Protein AF-A0A961C3L5-F1 (afdb_monomer)

Foldseek 3Di:
DPDQKDWFDDPQWADDPPQDPVVQVVVCVVPVQAFKEAEWEQEPPVRDTDDQLQPFALADDADAPDDAQDDDPRWGWGLAHPSTMMGGPVQLVVQDFDPQDDQCSRRNSSNSCGNPHTYTYDHVNYIYGHDPDPPPVVVVVNVPCPSVVVVSCVVRNPTDDPDRPAPPDDLVQLQVLQQLQLLVLCLVVQFDWDWDDDPAIEIEGQPQVSSVVSVVVQAWDDPDDQWTAHPRRGIYGYDYDPDDDTDDHFFDDADAQFKAFQSQKDWDDDPPWIWMARPDNGRTDTADPLLVLLVVQHDRHGDHLVSSLVSSDDPPDDPCSSVVSVVSSVVCVVSSRMDGGDDPPDD

Secondary structure (DSSP, 8-state):
---SEEEE--TTEE--TT--HHHHHHHHHH-TT--EEEEEEEETTTTEE---TTPPP---S---SS-TT-EETTEEEES---S-EEEEHHHHHHH---TT-SSSHHHHHHHHHTTT--EEEEEEEEEEE----S-HHHHHHHH--HHHHHHHHHHH-SPP----------HHHHHHHHHHHHHHHHHHTT---EEEESSSEEEEETTHHHHHHHHHHTTPEEEETTEEEETTTEEEEEEE-S--PPPPPPPPPPPTT-BEE-TTEEEEEETTEEEEEETTTPPPEEPPHHHHHHHHH--TT-B-HHHHHHHH--TTS-TTHHHHHHHHHHHHHHTTSEEPPP-----

Radius of gyration: 23.52 Å; Cα contacts (8 Å, |Δi|>4): 557; chains: 1; bounding box: 61×50×62 Å

Nearest PDB structures (foldseek):
  5v1u-assembly2_B  TM=8.244E-01  e=5.067E-03  Thermobaculum terrenum ATCC BAA-798
  6jx3-assembly1_B  TM=8.228E-01  e=3.266E-02  Thermobifida fusca
  5why-assembly2_B  TM=6.650E-01  e=1.559E-01  Acetivibrio thermocellus ATCC 27405
  5hea-assembly1_A  TM=4.386E-01  e=3.911E-02  Streptococcus parasanguinis FW213

Mean predicted aligned error: 15.99 Å

Sequence (347 aa):
METEFVLMADDDFIFLPDFDIARAVAYLRRNPEVDLVGGRVVNLPQLAATDYTATRLYARPAIPRAHQGSIIDGLPVRHKVANFYLARTAAVRAVGYDPALKRMDHADFFTSAYGRLVCVEDHSWFCLHDKTRFDRHYLAHREDLGADLTYVAAKWGPPQDVPAVREDLSEEVRNLLHENAIRLVAGDAGLAVGTGFEGTLIAWSPAADELGAALRAAGWAPAGARRLHHRVWGPVRLRTAPAIATTPPHPAAAAAGQWQLAPRVAAIESGAHVIAAPLPDGPALVLSPVAEAVWRVLTPAGATPQEILDAITDEDSPPDAAAALDRTLAELAALGLLLPPPVERAL

Structure (mmCIF, N/CA/C/O backbone):
data_AF-A0A961C3L5-F1
#
_entry.id   AF-A0A961C3L5-F1
#
loop_
_atom_site.group_PDB
_atom_site.id
_atom_site.type_symbol
_atom_site.label_atom_id
_atom_site.label_alt_id
_atom_site.label_comp_id
_atom_site.label_asym_id
_atom_site.label_entity_id
_atom_site.label_seq_id
_atom_site.pdbx_PDB_ins_code
_atom_site.Cartn_x
_atom_site.Cartn_y
_atom_site.Cartn_z
_atom_site.occupancy
_atom_site.B_iso_or_equiv
_atom_site.auth_seq_id
_atom_site.auth_comp_id
_atom_site.auth_asym_id
_atom_site.auth_atom_id
_atom_site.pdbx_PDB_model_num
ATOM 1 N N . MET A 1 1 ? -17.465 -21.185 19.276 1.00 55.03 1 MET A N 1
ATOM 2 C CA . MET A 1 1 ? -18.081 -19.845 19.429 1.00 55.03 1 MET A CA 1
ATOM 3 C C . MET A 1 1 ? -19.476 -19.878 18.810 1.00 55.03 1 MET A C 1
ATOM 5 O O . MET A 1 1 ? -19.610 -20.408 17.713 1.00 55.03 1 MET A O 1
ATOM 9 N N . GLU A 1 2 ? -20.504 -19.371 19.478 1.00 85.88 2 GLU A N 1
ATOM 10 C CA . GLU A 1 2 ? -21.908 -19.539 19.039 1.00 85.88 2 GLU A CA 1
ATOM 11 C C . GLU A 1 2 ? -22.589 -18.222 18.629 1.00 85.88 2 GLU A C 1
ATOM 13 O O . GLU A 1 2 ? -23.771 -18.205 18.306 1.00 85.88 2 GLU A O 1
ATOM 18 N N . THR A 1 3 ? -21.853 -17.110 18.610 1.00 94.56 3 THR A N 1
ATOM 19 C CA . THR A 1 3 ? -22.394 -15.783 18.291 1.00 94.56 3 THR A CA 1
ATOM 20 C C . THR A 1 3 ? -22.563 -15.565 16.784 1.00 94.56 3 THR A C 1
ATOM 22 O O . THR A 1 3 ? -21.784 -16.074 15.976 1.00 94.56 3 THR A O 1
ATOM 25 N N . GLU A 1 4 ? -23.562 -14.759 16.404 1.00 95.81 4 GLU A N 1
ATOM 26 C CA . GLU A 1 4 ? -23.842 -14.359 15.009 1.00 95.81 4 GLU A CA 1
ATOM 27 C C . GLU A 1 4 ? -22.665 -13.588 14.382 1.00 95.81 4 GLU A C 1
ATOM 29 O O . GLU A 1 4 ? -22.298 -13.823 13.227 1.00 95.81 4 GLU A O 1
ATOM 34 N N . PHE A 1 5 ? -22.041 -12.716 15.178 1.00 97.88 5 PHE A N 1
ATOM 35 C CA . PHE A 1 5 ? -20.906 -11.888 14.786 1.00 97.88 5 PHE A CA 1
ATOM 36 C C . PHE A 1 5 ? -19.678 -12.160 15.656 1.00 97.88 5 PHE A C 1
ATOM 38 O O . PHE A 1 5 ? -19.794 -12.589 16.811 1.00 97.88 5 PHE A O 1
ATOM 45 N N . VAL A 1 6 ? -18.509 -11.872 15.091 1.00 96.81 6 VAL A N 1
ATOM 46 C CA . VAL A 1 6 ? -17.205 -11.914 15.751 1.00 96.81 6 VAL A CA 1
ATOM 47 C C . VAL A 1 6 ? -16.488 -10.585 15.528 1.00 96.81 6 VAL A C 1
ATOM 49 O O . VAL A 1 6 ? -16.493 -10.060 14.414 1.00 96.81 6 VAL A O 1
ATOM 52 N N . LEU A 1 7 ? -15.901 -10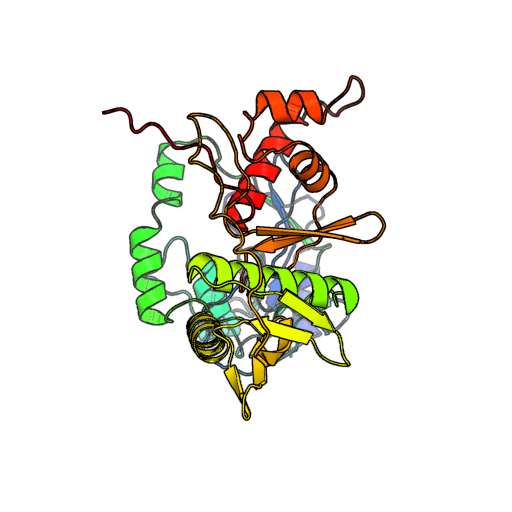.037 16.593 1.00 96.44 7 LEU A N 1
ATOM 53 C CA . LEU A 1 7 ? -15.004 -8.887 16.529 1.00 96.44 7 LEU A CA 1
ATOM 54 C C . LEU A 1 7 ? -13.564 -9.407 16.484 1.00 96.44 7 LEU A C 1
ATOM 56 O O . LEU A 1 7 ? -13.160 -10.151 17.377 1.00 96.44 7 LEU A O 1
ATOM 60 N N . MET A 1 8 ? -12.821 -9.025 15.450 1.00 95.94 8 MET A N 1
ATOM 61 C CA . MET A 1 8 ? -11.368 -9.157 15.392 1.00 95.94 8 MET A CA 1
ATOM 62 C C . MET A 1 8 ? -10.747 -7.856 15.892 1.00 95.94 8 MET A C 1
ATOM 64 O O . MET A 1 8 ? -11.100 -6.783 15.397 1.00 95.94 8 MET A O 1
ATOM 68 N N . ALA A 1 9 ? -9.860 -7.968 16.872 1.00 94.75 9 ALA A N 1
ATOM 69 C CA . ALA A 1 9 ? -9.087 -6.876 17.441 1.00 94.75 9 ALA A CA 1
ATOM 70 C C . ALA A 1 9 ? -7.819 -7.449 18.086 1.00 94.75 9 ALA A C 1
ATOM 72 O O . ALA A 1 9 ? -7.876 -8.547 18.649 1.00 94.75 9 ALA A O 1
ATOM 73 N N . ASP A 1 10 ? -6.719 -6.703 18.020 1.00 91.00 10 ASP A N 1
ATOM 74 C CA . ASP A 1 10 ? -5.488 -7.035 18.737 1.00 91.00 10 ASP A CA 1
ATOM 75 C C . ASP A 1 10 ? -5.626 -6.626 20.222 1.00 91.00 10 ASP A C 1
ATOM 77 O O . ASP A 1 10 ? -6.495 -5.828 20.595 1.00 91.00 10 ASP A O 1
ATOM 81 N N . ASP A 1 11 ? -4.808 -7.212 21.094 1.00 91.31 11 ASP A N 1
ATOM 82 C CA . ASP A 1 11 ? -4.859 -7.013 22.549 1.00 91.31 11 ASP A CA 1
ATOM 83 C C . ASP A 1 11 ? -4.295 -5.659 23.013 1.00 91.31 11 ASP A C 1
ATOM 85 O O . ASP A 1 11 ? -4.538 -5.246 24.148 1.00 91.31 11 ASP A O 1
ATOM 89 N N . ASP A 1 12 ? -3.609 -4.945 22.124 1.00 89.06 12 ASP A N 1
ATOM 90 C CA . ASP A 1 12 ? -3.067 -3.598 22.308 1.00 89.06 12 ASP A CA 1
ATOM 91 C C . ASP A 1 12 ? -3.928 -2.501 21.646 1.00 89.06 12 ASP A C 1
ATOM 93 O O . ASP A 1 12 ? -3.499 -1.349 21.477 1.00 89.06 12 ASP A O 1
ATOM 97 N N . PHE A 1 13 ? -5.176 -2.831 21.293 1.00 94.38 13 PHE A N 1
ATOM 98 C CA . PHE A 1 13 ? -6.158 -1.851 20.840 1.00 94.38 13 PHE A CA 1
ATOM 99 C C . PHE A 1 13 ? -6.880 -1.182 22.007 1.00 94.38 13 PHE A C 1
ATOM 101 O O . PHE A 1 13 ? -7.376 -1.819 22.936 1.00 94.38 13 PHE A O 1
ATOM 108 N N . ILE A 1 14 ? -7.013 0.136 21.905 1.00 94.25 14 ILE A N 1
ATOM 109 C CA . ILE A 1 14 ? -7.710 0.980 22.868 1.00 94.25 14 ILE A CA 1
ATOM 110 C C . ILE A 1 14 ? -8.980 1.502 22.199 1.00 94.25 14 ILE A C 1
ATOM 112 O O . ILE A 1 14 ? -8.932 2.299 21.255 1.00 94.25 14 ILE A O 1
ATOM 116 N N . PHE A 1 15 ? -10.130 1.057 22.702 1.00 93.75 15 PHE A N 1
ATOM 117 C CA . PHE A 1 15 ? -11.425 1.601 22.308 1.00 93.75 15 PHE A CA 1
ATOM 118 C C . PHE A 1 15 ? -11.730 2.867 23.098 1.00 93.75 15 PHE A C 1
ATOM 120 O O . PHE A 1 15 ? -11.553 2.922 24.316 1.00 93.75 15 PHE A O 1
ATOM 127 N N . LEU A 1 16 ? -12.191 3.889 22.386 1.00 87.31 16 LEU A N 1
ATOM 128 C CA . LEU A 1 16 ? -12.633 5.129 23.000 1.00 87.31 16 LEU A CA 1
ATOM 129 C C . LEU A 1 1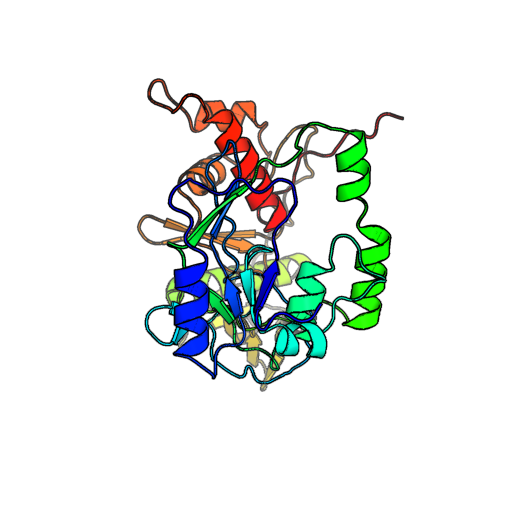6 ? -14.034 4.959 23.614 1.00 87.31 16 LEU A C 1
ATOM 131 O O . LEU A 1 16 ? -14.768 4.053 23.216 1.00 87.31 16 LEU A O 1
ATOM 135 N N . PRO A 1 17 ? -14.432 5.807 24.582 1.00 90.25 17 PRO A N 1
ATOM 136 C CA . PRO A 1 17 ? -15.736 5.692 25.242 1.00 90.25 17 PRO A CA 1
ATOM 137 C C . PRO A 1 17 ? -16.950 5.755 24.303 1.00 90.25 17 PRO A C 1
ATOM 139 O O . PRO A 1 17 ? -18.024 5.279 24.660 1.00 90.25 17 PRO A O 1
ATOM 142 N N . ASP A 1 18 ? -16.791 6.352 23.124 1.00 83.81 18 ASP A N 1
ATOM 143 C CA . ASP A 1 18 ? -17.798 6.479 22.069 1.00 83.81 18 ASP A CA 1
ATOM 144 C C . ASP A 1 18 ? -17.775 5.323 21.051 1.00 83.81 18 ASP A C 1
ATOM 146 O O . ASP A 1 18 ? -18.552 5.324 20.094 1.00 83.81 18 ASP A O 1
ATOM 150 N N . PHE A 1 19 ? -16.921 4.314 21.252 1.00 88.94 19 PHE A N 1
ATOM 151 C CA . PHE A 1 19 ? -16.913 3.110 20.432 1.00 88.94 19 PHE A CA 1
ATOM 152 C C . PHE A 1 19 ? -18.245 2.357 20.551 1.00 88.94 19 PHE A C 1
ATOM 154 O O . PHE A 1 19 ? -18.569 1.768 21.584 1.00 88.94 19 PHE A O 1
ATOM 161 N N . ASP A 1 20 ? -18.999 2.331 19.453 1.00 92.69 20 ASP A N 1
ATOM 162 C CA . ASP A 1 20 ? -20.297 1.668 19.373 1.00 92.69 20 ASP A CA 1
ATOM 163 C C . ASP A 1 20 ? -20.253 0.461 18.424 1.00 92.69 20 ASP A C 1
ATOM 165 O O . ASP A 1 20 ? -20.358 0.580 17.199 1.00 92.69 20 ASP A O 1
ATOM 169 N N . ILE A 1 21 ? -20.122 -0.738 18.996 1.00 95.38 21 ILE A N 1
ATOM 170 C CA . ILE A 1 21 ? -20.198 -1.998 18.243 1.00 95.38 21 ILE A CA 1
ATOM 171 C C . ILE A 1 21 ? -21.603 -2.254 17.672 1.00 95.38 21 ILE A C 1
ATOM 173 O O . ILE A 1 21 ? -21.738 -2.910 16.633 1.00 95.38 21 ILE A O 1
ATOM 177 N N . ALA A 1 22 ? -22.660 -1.737 18.310 1.00 96.00 22 ALA A N 1
ATOM 178 C CA . ALA A 1 22 ? -24.034 -1.962 17.873 1.00 96.00 22 ALA A CA 1
ATOM 179 C C . ALA A 1 22 ? -24.300 -1.300 16.517 1.00 96.00 22 ALA A C 1
ATOM 181 O O . ALA A 1 22 ? -25.049 -1.855 15.709 1.00 96.00 22 ALA A O 1
ATOM 182 N N . ARG A 1 23 ? -23.625 -0.184 16.215 1.00 95.56 23 ARG A N 1
ATOM 183 C CA . ARG A 1 23 ? -23.656 0.456 14.892 1.00 95.56 23 ARG A CA 1
ATOM 184 C C . ARG A 1 23 ? -23.176 -0.480 13.780 1.00 95.56 23 ARG A C 1
ATOM 186 O O . ARG A 1 23 ? -23.868 -0.628 12.772 1.00 95.56 23 ARG A O 1
ATOM 193 N N . ALA A 1 24 ? -22.040 -1.153 13.973 1.00 96.94 24 ALA A N 1
ATOM 194 C CA . ALA A 1 24 ? -21.506 -2.112 13.003 1.00 96.94 24 ALA A CA 1
ATOM 195 C C . ALA A 1 24 ? -22.407 -3.357 12.872 1.00 96.94 24 ALA A C 1
ATOM 197 O O . ALA A 1 24 ? -22.654 -3.834 11.763 1.00 96.94 24 ALA A O 1
ATOM 198 N N . VAL A 1 25 ? -22.976 -3.843 13.985 1.00 98.25 25 VAL A N 1
ATOM 199 C CA . VAL A 1 25 ? -23.964 -4.941 13.973 1.00 98.25 25 VAL A CA 1
ATOM 200 C C . VAL A 1 25 ? -25.210 -4.556 13.171 1.00 98.25 25 VAL A C 1
ATOM 202 O O . VAL A 1 25 ? -25.677 -5.333 12.336 1.00 98.25 25 VAL A O 1
ATOM 205 N N . ALA A 1 26 ? -25.762 -3.365 13.411 1.00 98.12 26 ALA A N 1
ATOM 206 C CA . ALA A 1 26 ? -26.943 -2.872 12.711 1.00 98.12 26 ALA A CA 1
ATOM 207 C C . ALA A 1 26 ? -26.683 -2.720 11.207 1.00 98.12 26 ALA A C 1
ATOM 209 O O . ALA A 1 26 ? -27.527 -3.118 10.402 1.00 98.12 26 ALA A O 1
ATOM 210 N N . TYR A 1 27 ? -25.504 -2.213 10.831 1.00 98.38 27 TYR A N 1
ATOM 211 C CA . TYR A 1 27 ? -25.084 -2.121 9.436 1.00 98.38 27 TYR A CA 1
ATOM 212 C C . TYR A 1 27 ? -25.031 -3.503 8.771 1.00 98.38 27 TYR A C 1
ATOM 214 O O . TYR A 1 27 ? -25.643 -3.693 7.721 1.00 98.38 27 TYR A O 1
ATOM 222 N N . LEU A 1 28 ? -24.370 -4.489 9.393 1.00 98.50 28 LEU A N 1
ATOM 223 C CA . LEU A 1 28 ? -24.305 -5.846 8.842 1.00 98.50 28 LEU A CA 1
ATOM 224 C C . LEU A 1 28 ? -25.701 -6.461 8.713 1.00 98.50 28 LEU A C 1
ATOM 226 O O . LEU A 1 28 ? -26.018 -7.057 7.692 1.00 98.50 28 LEU A O 1
ATOM 230 N N . ARG A 1 29 ? -26.583 -6.299 9.704 1.00 98.31 29 ARG A N 1
ATOM 231 C CA . ARG A 1 29 ? -27.958 -6.824 9.615 1.00 98.31 29 ARG A CA 1
ATOM 232 C C . ARG A 1 29 ? -28.764 -6.208 8.472 1.00 98.31 29 ARG A C 1
ATOM 234 O O . ARG A 1 29 ? -29.558 -6.919 7.863 1.00 98.31 29 ARG A O 1
ATOM 241 N N . ARG A 1 30 ? -28.562 -4.919 8.186 1.00 98.31 30 ARG A N 1
ATOM 242 C CA . ARG A 1 30 ? -29.233 -4.209 7.088 1.00 98.31 30 ARG A CA 1
ATOM 243 C C . ARG A 1 30 ? -28.677 -4.579 5.709 1.00 98.31 30 ARG A C 1
ATOM 245 O O . ARG A 1 30 ? -29.450 -4.590 4.758 1.00 98.31 30 ARG A O 1
ATOM 252 N N . ASN A 1 31 ? -27.389 -4.917 5.627 1.00 98.31 31 ASN A N 1
ATOM 253 C CA . ASN A 1 31 ? -26.677 -5.233 4.386 1.00 98.31 31 ASN A CA 1
ATOM 254 C C . ASN A 1 31 ? -26.231 -6.714 4.378 1.00 98.31 31 ASN A C 1
ATOM 256 O O . ASN A 1 31 ? -25.087 -7.027 4.729 1.00 98.31 31 ASN A O 1
ATOM 260 N N . PRO A 1 32 ? -27.128 -7.668 4.046 1.00 97.25 32 PRO A N 1
ATOM 261 C CA . PRO A 1 32 ? -26.827 -9.102 4.054 1.00 97.25 32 PRO A CA 1
ATOM 262 C C . PRO A 1 32 ? -25.737 -9.530 3.064 1.00 97.25 32 PRO A C 1
ATOM 264 O O . PRO A 1 32 ? -25.121 -10.576 3.260 1.00 97.25 32 PRO A O 1
ATOM 267 N N . GLU A 1 33 ? -25.486 -8.739 2.024 1.00 96.50 33 GLU A N 1
ATOM 268 C CA . GLU A 1 33 ? -24.415 -8.934 1.050 1.00 96.50 33 GLU A CA 1
ATOM 269 C C . GLU A 1 33 ? -23.019 -8.627 1.602 1.00 96.50 33 GLU A C 1
ATOM 271 O O . GLU A 1 33 ? -22.042 -9.110 1.030 1.00 96.50 33 GLU A O 1
ATOM 276 N N . VAL A 1 34 ? -22.928 -7.858 2.695 1.00 98.44 34 VAL A N 1
ATOM 277 C CA . VAL A 1 34 ? -21.673 -7.510 3.366 1.00 98.44 34 VAL A CA 1
ATOM 278 C C . VAL A 1 34 ? -21.360 -8.546 4.443 1.00 98.44 34 VAL A C 1
ATOM 280 O O . VAL A 1 34 ? -22.168 -8.849 5.329 1.00 98.44 34 VAL A O 1
ATOM 283 N N . ASP A 1 35 ? -20.147 -9.084 4.373 1.00 98.56 35 ASP A N 1
ATOM 284 C CA . ASP A 1 35 ? -19.665 -10.123 5.277 1.00 98.56 35 ASP A CA 1
ATOM 285 C C . ASP A 1 35 ? -18.942 -9.538 6.499 1.00 98.56 35 ASP A C 1
ATOM 287 O O . ASP A 1 35 ? -18.934 -10.156 7.571 1.00 98.56 35 ASP A O 1
ATOM 291 N N . LEU A 1 36 ? -18.340 -8.353 6.343 1.00 98.19 36 LEU A N 1
ATOM 292 C CA . LEU A 1 36 ? -17.454 -7.735 7.327 1.00 98.19 36 LEU A CA 1
ATOM 293 C C . LEU A 1 36 ? -17.411 -6.203 7.183 1.00 98.19 36 LEU A C 1
ATOM 295 O O . LEU A 1 36 ? -17.312 -5.680 6.072 1.00 98.19 36 LEU A O 1
ATOM 299 N N . VAL A 1 37 ? -17.422 -5.500 8.320 1.00 98.31 37 VAL A N 1
ATOM 300 C CA . VAL A 1 37 ? -17.182 -4.051 8.441 1.00 98.31 37 VAL A CA 1
ATOM 301 C C . VAL A 1 37 ? -15.860 -3.838 9.175 1.00 98.31 37 VAL A C 1
ATOM 303 O O . VAL A 1 37 ? -15.724 -4.220 10.338 1.00 98.31 37 VAL A O 1
ATOM 306 N N . GLY A 1 38 ? -14.882 -3.254 8.491 1.00 96.69 38 GLY A N 1
ATOM 307 C CA . GLY A 1 38 ? -13.603 -2.848 9.062 1.00 96.69 38 GLY A CA 1
ATOM 308 C C . GLY A 1 38 ? -13.655 -1.441 9.635 1.00 96.69 38 GLY A C 1
ATOM 309 O O . GLY A 1 38 ? -14.353 -0.578 9.105 1.00 96.69 38 GLY A O 1
ATOM 310 N N . GLY A 1 39 ? -12.901 -1.216 10.702 1.00 91.88 39 GLY A N 1
ATOM 311 C CA . GLY A 1 39 ? -12.662 0.110 11.249 1.00 91.88 39 GLY A CA 1
ATOM 312 C C . GLY A 1 39 ? -11.261 0.626 10.932 1.00 91.88 39 GLY A C 1
ATOM 313 O O . GLY A 1 39 ? -10.384 -0.104 10.462 1.00 91.88 39 GLY A O 1
ATOM 314 N N . ARG A 1 40 ? -11.033 1.902 11.234 1.00 87.69 40 ARG A N 1
ATOM 315 C CA . ARG A 1 40 ? -9.723 2.548 11.138 1.00 87.69 40 ARG A CA 1
ATOM 316 C C . ARG A 1 40 ? -8.900 2.270 12.401 1.00 87.69 40 ARG A C 1
ATOM 318 O O . ARG A 1 40 ? -9.392 2.403 13.513 1.00 87.69 40 ARG A O 1
ATOM 325 N N . VAL A 1 41 ? -7.623 1.938 12.238 1.00 88.44 41 VAL A N 1
ATOM 326 C CA . VAL A 1 41 ? -6.691 1.757 13.363 1.00 88.44 41 VAL A CA 1
ATOM 327 C C . VAL A 1 41 ? -5.712 2.919 13.383 1.00 88.44 41 VAL A C 1
ATOM 329 O O . VAL A 1 41 ? -4.965 3.113 12.422 1.00 88.44 41 VAL A O 1
ATOM 332 N N . VAL A 1 42 ? -5.718 3.696 14.463 1.00 81.38 42 VAL A N 1
ATOM 333 C CA . VAL A 1 42 ? -4.877 4.884 14.638 1.00 81.38 42 VAL A CA 1
ATOM 334 C C . VAL A 1 42 ? -3.705 4.536 15.554 1.00 81.38 42 VAL A C 1
ATOM 336 O O . VAL A 1 42 ? -3.872 4.285 16.742 1.00 81.38 42 VAL A O 1
ATOM 339 N N . ASN A 1 43 ? -2.494 4.507 15.006 1.00 78.94 43 ASN A N 1
ATOM 340 C CA . ASN A 1 43 ? -1.306 4.082 15.740 1.00 78.94 43 ASN A CA 1
ATOM 341 C C . ASN A 1 43 ? -0.793 5.200 16.654 1.00 78.94 43 ASN A C 1
ATOM 343 O O . ASN A 1 43 ? -0.442 6.283 16.180 1.00 78.94 43 ASN A O 1
ATOM 347 N N . LEU A 1 44 ? -0.665 4.914 17.948 1.00 75.19 44 LEU A N 1
ATOM 348 C CA . LEU A 1 44 ? -0.031 5.804 18.917 1.00 75.19 44 LEU A CA 1
ATOM 349 C C . LEU A 1 44 ? 1.480 5.585 18.953 1.00 75.19 44 LEU A C 1
ATOM 351 O O . LEU A 1 44 ? 1.910 4.439 18.839 1.00 75.19 44 LEU A O 1
ATOM 355 N N . PRO A 1 45 ? 2.292 6.640 19.140 1.00 64.44 45 PRO A N 1
ATOM 356 C CA . PRO A 1 45 ? 1.879 8.028 19.384 1.00 64.44 45 PRO A CA 1
ATOM 357 C C . PRO A 1 45 ? 1.676 8.882 18.117 1.00 64.44 45 PRO A C 1
ATOM 359 O O . PRO A 1 45 ? 1.308 10.041 18.234 1.00 64.44 45 PRO A O 1
ATOM 362 N N . GLN A 1 46 ? 1.913 8.354 16.911 1.00 64.31 46 GLN A N 1
ATOM 363 C CA . GLN A 1 46 ? 1.940 9.163 15.675 1.00 64.31 46 GLN A CA 1
ATOM 364 C C . GLN A 1 46 ? 0.566 9.641 15.206 1.00 64.31 46 GLN A C 1
ATOM 366 O O . GLN A 1 46 ? 0.499 10.439 14.279 1.00 64.31 46 GLN A O 1
ATOM 371 N N . LEU A 1 47 ? -0.513 9.112 15.786 1.00 67.88 47 LEU A N 1
ATOM 372 C CA . LEU A 1 47 ? -1.888 9.383 15.369 1.00 67.88 47 LEU A CA 1
ATOM 373 C C . LEU A 1 47 ? -2.108 9.140 13.865 1.00 67.88 47 LEU A C 1
ATOM 375 O O . LEU A 1 47 ? -2.915 9.801 13.217 1.00 67.88 47 LEU A O 1
ATOM 379 N N . ALA A 1 48 ? -1.401 8.149 13.316 1.00 68.69 48 ALA A N 1
ATOM 380 C CA . ALA A 1 48 ? -1.433 7.801 11.901 1.00 68.69 48 ALA A CA 1
ATOM 381 C C . ALA A 1 48 ? -2.161 6.472 11.678 1.00 68.69 48 ALA A C 1
ATOM 383 O O . ALA A 1 48 ? -1.959 5.510 12.425 1.00 68.69 48 ALA A O 1
ATOM 384 N N . ALA A 1 49 ? -2.966 6.394 10.620 1.00 68.94 49 ALA A N 1
ATOM 385 C CA . ALA A 1 49 ? -3.655 5.175 10.210 1.00 68.94 49 ALA A CA 1
ATOM 386 C C . ALA A 1 49 ? -3.071 4.633 8.903 1.00 68.94 49 ALA A C 1
ATOM 388 O O . ALA A 1 49 ? -2.745 5.395 7.998 1.00 68.94 49 ALA A O 1
ATOM 389 N N . THR A 1 50 ? -2.950 3.310 8.803 1.00 63.09 50 THR A N 1
ATOM 390 C CA . THR A 1 50 ? -2.520 2.652 7.564 1.00 63.09 50 THR A CA 1
ATOM 391 C C . THR A 1 50 ? -3.659 2.663 6.553 1.00 63.09 50 THR A C 1
ATOM 393 O O . THR A 1 50 ? -4.766 2.232 6.876 1.00 63.09 50 THR A O 1
ATOM 396 N N . ASP A 1 51 ? -3.378 3.107 5.328 1.00 65.31 51 ASP A N 1
ATOM 397 C CA . ASP A 1 51 ? -4.311 2.984 4.213 1.00 65.31 51 ASP A CA 1
ATOM 398 C C . ASP A 1 51 ? -4.202 1.590 3.575 1.00 65.31 51 ASP A C 1
ATOM 400 O O . ASP A 1 51 ? -3.173 1.203 3.014 1.00 65.31 51 ASP A O 1
ATOM 404 N N . TYR A 1 52 ? -5.281 0.816 3.666 1.00 66.81 52 TYR A N 1
ATOM 405 C CA . TYR A 1 52 ? -5.345 -0.532 3.106 1.00 66.81 52 TYR A CA 1
ATOM 406 C C . TYR A 1 52 ? -5.821 -0.570 1.651 1.00 66.81 52 TYR A C 1
ATOM 408 O O . TYR A 1 52 ? -5.872 -1.652 1.061 1.00 66.81 52 TYR A O 1
ATOM 416 N N . THR A 1 53 ? -6.122 0.576 1.037 1.00 59.53 53 THR A N 1
ATOM 417 C CA . THR A 1 53 ? -6.596 0.632 -0.350 1.00 59.53 53 THR A CA 1
ATOM 418 C C . THR A 1 53 ? -5.556 0.127 -1.355 1.00 59.53 53 THR A C 1
ATOM 420 O O . THR A 1 53 ? -5.920 -0.523 -2.333 1.00 59.53 53 THR A O 1
ATOM 423 N N . ALA A 1 54 ? -4.268 0.344 -1.093 1.00 50.81 54 ALA A N 1
ATOM 424 C CA . ALA A 1 54 ? -3.176 -0.050 -1.985 1.00 50.81 54 ALA A CA 1
ATOM 425 C C . ALA A 1 54 ? -2.431 -1.325 -1.540 1.00 50.81 54 ALA A C 1
ATOM 427 O O . ALA A 1 54 ? -1.411 -1.692 -2.128 1.00 50.81 54 ALA A O 1
ATOM 428 N N . THR A 1 55 ? -2.898 -2.016 -0.492 1.00 57.28 55 THR A N 1
ATOM 429 C CA . THR A 1 55 ? -2.169 -3.178 0.037 1.00 57.28 55 THR A CA 1
ATOM 430 C C . THR A 1 55 ? -2.302 -4.389 -0.889 1.00 57.28 55 THR A C 1
ATOM 432 O O . THR A 1 55 ? -3.405 -4.864 -1.156 1.00 57.28 55 THR A O 1
ATOM 435 N N . ARG A 1 56 ? -1.162 -4.930 -1.339 1.00 56.94 56 ARG A N 1
ATOM 436 C CA . ARG A 1 56 ? -1.107 -6.112 -2.213 1.00 56.94 56 ARG A CA 1
ATOM 437 C C . ARG A 1 56 ? -1.642 -7.362 -1.503 1.00 56.94 56 ARG A C 1
ATOM 439 O O . ARG A 1 56 ? -1.310 -7.615 -0.344 1.00 56.94 56 ARG A O 1
ATOM 446 N N . LEU A 1 57 ? -2.433 -8.156 -2.224 1.00 67.31 57 LEU A N 1
ATOM 447 C CA . LEU A 1 57 ? -2.832 -9.512 -1.834 1.00 67.31 57 LEU A CA 1
ATOM 448 C C . LEU A 1 57 ? -2.031 -10.534 -2.648 1.00 67.31 57 LEU A C 1
ATOM 450 O O . LEU A 1 57 ? -1.559 -10.233 -3.742 1.00 67.31 57 LEU A O 1
ATOM 454 N N . TYR A 1 58 ? -1.911 -11.763 -2.153 1.00 65.38 58 TYR A N 1
ATOM 455 C CA . TYR A 1 58 ? -1.201 -12.841 -2.856 1.00 65.38 58 TYR A CA 1
ATOM 456 C C . TYR A 1 58 ? -2.124 -13.651 -3.791 1.00 65.38 58 TYR A C 1
ATOM 458 O O . TYR A 1 58 ? -1.791 -14.756 -4.206 1.00 65.38 58 TYR A O 1
ATOM 466 N N . ALA A 1 59 ? -3.322 -13.144 -4.093 1.00 59.06 59 ALA A N 1
ATOM 467 C CA . ALA A 1 59 ? -4.381 -13.943 -4.701 1.00 59.06 59 ALA A CA 1
ATOM 468 C C . ALA A 1 59 ? -4.083 -14.309 -6.165 1.00 59.06 59 ALA A C 1
ATOM 470 O O . ALA A 1 59 ? -3.518 -13.528 -6.927 1.00 59.06 59 ALA A O 1
ATOM 471 N N . ARG A 1 60 ? -4.543 -15.496 -6.580 1.00 55.91 60 ARG A N 1
ATOM 472 C CA . ARG A 1 60 ? -4.664 -15.879 -8.000 1.00 55.91 60 ARG A CA 1
ATOM 473 C C . ARG A 1 60 ? -5.796 -15.072 -8.661 1.00 55.91 60 ARG A C 1
ATOM 475 O O . ARG A 1 60 ? -6.594 -14.478 -7.935 1.00 55.91 60 ARG A O 1
ATOM 482 N N . PRO A 1 61 ? -5.936 -15.076 -10.002 1.00 54.94 61 PRO A N 1
ATOM 483 C CA . PRO A 1 61 ? -7.064 -14.427 -10.664 1.00 54.94 61 PRO A CA 1
ATOM 484 C C . PRO A 1 61 ? -8.393 -14.957 -10.109 1.00 54.94 61 PRO A C 1
ATOM 486 O O . PRO A 1 61 ? -8.796 -16.085 -10.382 1.00 54.94 61 PRO A O 1
ATOM 489 N N . ALA A 1 62 ? -9.055 -14.136 -9.305 1.00 61.31 62 ALA A N 1
ATOM 490 C CA . ALA A 1 62 ? -10.404 -14.347 -8.816 1.00 61.31 62 ALA A CA 1
ATOM 491 C C . ALA A 1 62 ? -11.190 -13.065 -9.077 1.00 61.31 62 ALA A C 1
ATOM 493 O O . ALA A 1 62 ? -10.642 -11.961 -9.029 1.00 61.31 62 ALA A O 1
ATOM 494 N N . ILE A 1 63 ? -12.471 -13.212 -9.395 1.00 70.62 63 ILE A N 1
ATOM 495 C CA . ILE A 1 63 ? -13.344 -12.068 -9.634 1.00 70.62 63 ILE A CA 1
ATOM 496 C C . ILE A 1 63 ? -13.851 -11.605 -8.263 1.00 70.62 63 ILE A C 1
ATOM 498 O O . ILE A 1 63 ? -14.454 -12.414 -7.550 1.00 70.62 63 ILE A O 1
ATOM 502 N N . PRO A 1 64 ? -13.592 -10.352 -7.852 1.00 78.31 64 PRO A N 1
ATOM 503 C CA . PRO A 1 64 ? -14.096 -9.854 -6.582 1.00 78.31 64 PRO A CA 1
ATOM 504 C C . PRO A 1 64 ? -15.630 -9.814 -6.615 1.00 78.31 64 PRO A C 1
ATOM 506 O O . PRO A 1 64 ? -16.230 -9.479 -7.635 1.00 78.31 64 PRO A O 1
ATOM 509 N N . ARG A 1 65 ? -16.277 -10.145 -5.488 1.00 82.88 65 ARG A N 1
ATOM 510 C CA . ARG A 1 65 ? -17.749 -10.094 -5.366 1.00 82.88 65 ARG A CA 1
ATOM 511 C C . ARG A 1 65 ? -18.296 -8.666 -5.422 1.00 82.88 65 ARG A C 1
ATOM 513 O O . ARG A 1 65 ? -19.451 -8.477 -5.782 1.00 82.88 65 ARG A O 1
ATOM 520 N N . ALA A 1 66 ? -17.471 -7.687 -5.063 1.00 75.81 66 ALA A N 1
ATOM 521 C CA . ALA A 1 66 ? -17.765 -6.267 -5.158 1.00 75.81 66 ALA A CA 1
ATOM 522 C C . ALA A 1 66 ? -16.486 -5.504 -5.514 1.00 75.81 66 ALA A C 1
ATOM 524 O O . ALA A 1 66 ? -15.394 -5.877 -5.087 1.00 75.81 66 ALA A O 1
ATOM 525 N N . HIS A 1 67 ? -16.620 -4.436 -6.295 1.00 70.44 67 HIS A N 1
ATOM 526 C CA . HIS A 1 67 ? -15.479 -3.636 -6.726 1.00 70.44 67 HIS A CA 1
ATOM 527 C C . HIS A 1 67 ? -14.935 -2.796 -5.569 1.00 70.44 67 HIS A C 1
ATOM 529 O O . HIS A 1 67 ? -15.695 -2.089 -4.907 1.00 70.44 67 HIS A O 1
ATOM 535 N N . GLN A 1 68 ? -13.622 -2.816 -5.348 1.00 73.44 68 GLN A N 1
ATOM 536 C CA . GLN A 1 68 ? -12.986 -1.911 -4.395 1.00 73.44 68 GLN A CA 1
ATOM 537 C C . GLN A 1 68 ? -13.317 -0.445 -4.703 1.00 73.44 68 GLN A C 1
ATOM 539 O O . GLN A 1 68 ? -13.317 -0.024 -5.857 1.00 73.44 68 GLN A O 1
ATOM 544 N N . GLY A 1 69 ? -13.623 0.323 -3.657 1.00 68.62 69 GLY A N 1
ATOM 545 C CA . GLY A 1 69 ? -14.024 1.726 -3.767 1.00 68.62 69 GLY A CA 1
ATOM 546 C C . GLY A 1 69 ? -15.495 1.945 -4.131 1.00 68.62 69 GLY A C 1
ATOM 547 O O . GLY A 1 69 ? -15.992 3.048 -3.918 1.00 68.62 69 GLY A O 1
ATOM 548 N N . SER A 1 70 ? -16.220 0.922 -4.604 1.00 70.81 70 SER A N 1
ATOM 549 C CA . SER A 1 70 ? -17.684 1.014 -4.717 1.00 70.81 70 SER A CA 1
ATOM 550 C C . SER A 1 70 ? -18.322 1.207 -3.340 1.00 70.81 70 SER A C 1
ATOM 552 O O . SER A 1 70 ? -17.730 0.843 -2.327 1.00 70.81 70 SER A O 1
ATOM 554 N N . ILE A 1 71 ? -19.511 1.806 -3.290 1.00 80.00 71 ILE A N 1
ATOM 555 C CA . ILE A 1 71 ? -20.183 2.152 -2.033 1.00 80.00 71 ILE A CA 1
ATOM 556 C C . ILE A 1 71 ? -21.358 1.206 -1.793 1.00 80.00 71 ILE A C 1
ATOM 558 O O . ILE A 1 71 ? -22.212 1.051 -2.665 1.00 80.00 71 ILE A O 1
ATOM 562 N N . ILE A 1 72 ? -21.428 0.633 -0.592 1.00 82.06 72 ILE A N 1
ATOM 563 C CA . ILE A 1 72 ? -22.593 -0.102 -0.092 1.00 82.06 72 ILE A CA 1
ATOM 564 C C . ILE A 1 72 ? -23.106 0.663 1.123 1.00 82.06 72 ILE A C 1
ATOM 566 O O . ILE A 1 72 ? -22.388 0.825 2.106 1.00 82.06 72 ILE A O 1
ATOM 570 N N . ASP A 1 73 ? -24.327 1.190 1.035 1.00 91.50 73 ASP A N 1
ATOM 571 C CA . ASP A 1 73 ? -25.004 1.872 2.149 1.00 91.50 73 ASP A CA 1
ATOM 572 C C . ASP A 1 73 ? -24.120 2.917 2.871 1.00 91.50 73 ASP A C 1
ATOM 574 O O . ASP A 1 73 ? -24.012 2.965 4.095 1.00 91.50 73 ASP A O 1
ATOM 578 N N . GLY A 1 74 ? -23.414 3.728 2.076 1.00 82.94 74 GLY A N 1
ATOM 579 C CA . GLY A 1 74 ? -22.545 4.807 2.553 1.00 82.94 74 GLY A CA 1
ATOM 580 C C . GLY A 1 74 ? -21.117 4.403 2.934 1.00 82.94 74 GLY A C 1
ATOM 581 O O . GLY A 1 74 ? -20.304 5.295 3.163 1.00 82.94 74 GLY A O 1
ATOM 582 N N . LEU A 1 75 ? -20.776 3.109 2.953 1.00 85.50 75 LEU A N 1
ATOM 583 C CA . LEU A 1 75 ? -19.422 2.636 3.257 1.00 85.50 75 LEU A CA 1
ATOM 584 C C . LEU A 1 75 ? -18.701 2.107 2.010 1.00 85.50 75 LEU A C 1
ATOM 586 O O . LEU A 1 75 ? -19.293 1.361 1.225 1.00 85.50 75 LEU A O 1
ATOM 590 N N . PRO A 1 76 ? -17.420 2.458 1.808 1.00 82.44 76 PRO A N 1
ATOM 591 C CA . PRO A 1 76 ? -16.655 1.965 0.680 1.00 82.44 76 PRO A CA 1
ATOM 592 C C . PRO A 1 76 ? -16.215 0.510 0.856 1.00 82.44 76 PRO A C 1
ATOM 594 O O . PRO A 1 76 ? -15.724 0.102 1.909 1.00 82.44 76 PRO A O 1
ATOM 597 N N . VAL A 1 77 ? -16.308 -0.254 -0.227 1.00 82.94 77 VAL A N 1
ATOM 598 C CA . VAL A 1 77 ? -15.803 -1.621 -0.337 1.00 82.94 77 VAL A CA 1
ATOM 599 C C . VAL A 1 77 ? -14.276 -1.623 -0.319 1.00 82.94 7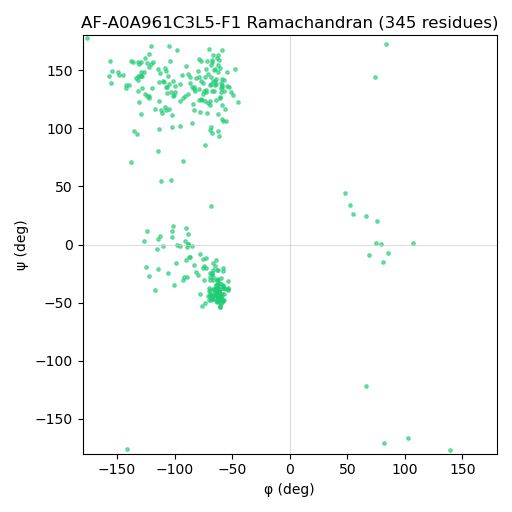7 VAL A C 1
ATOM 601 O O . VAL A 1 77 ? -13.612 -0.812 -0.983 1.00 82.94 77 VAL A O 1
ATOM 604 N N . ARG A 1 78 ? -13.712 -2.585 0.409 1.00 85.50 78 ARG A N 1
ATOM 605 C CA . ARG A 1 78 ? -12.276 -2.848 0.506 1.00 85.50 78 ARG A CA 1
ATOM 606 C C . ARG A 1 78 ? -11.985 -4.314 0.228 1.00 85.50 78 ARG A C 1
ATOM 608 O O . ARG A 1 78 ? -12.737 -5.191 0.631 1.00 85.50 78 ARG A O 1
ATOM 615 N N . HIS A 1 79 ? -10.856 -4.592 -0.414 1.00 86.19 79 HIS A N 1
ATOM 616 C CA . HIS A 1 79 ? -10.363 -5.967 -0.528 1.00 86.19 79 HIS A CA 1
ATOM 617 C C . HIS A 1 79 ? -9.650 -6.433 0.749 1.00 86.19 79 HIS A C 1
ATOM 619 O O . HIS A 1 79 ? -9.618 -7.624 1.047 1.00 86.19 79 HIS A O 1
ATOM 625 N N . LYS A 1 80 ? -9.103 -5.486 1.515 1.00 88.25 80 LYS A N 1
ATOM 626 C CA . LYS A 1 80 ? -8.434 -5.705 2.793 1.00 88.25 80 LYS A CA 1
ATOM 627 C C . LYS A 1 80 ? -8.774 -4.556 3.735 1.00 88.25 80 LYS A C 1
ATOM 629 O O . LYS A 1 80 ? -8.757 -3.405 3.315 1.00 88.25 80 LYS A O 1
ATOM 634 N N . VAL A 1 81 ? -9.059 -4.873 4.993 1.00 92.62 81 VAL A N 1
ATOM 635 C CA . VAL A 1 81 ? -9.184 -3.887 6.079 1.00 92.62 81 VAL A CA 1
ATOM 636 C C . VAL A 1 81 ? -8.157 -4.198 7.166 1.00 92.62 81 VAL A C 1
ATOM 638 O O . VAL A 1 81 ? -7.510 -5.244 7.105 1.00 92.62 81 VAL A O 1
ATOM 641 N N . ALA A 1 82 ? -7.985 -3.318 8.152 1.00 91.06 82 ALA A N 1
ATOM 642 C CA . ALA A 1 82 ? -7.123 -3.577 9.307 1.00 91.06 82 ALA A CA 1
ATOM 643 C C . ALA A 1 82 ? -7.556 -4.835 10.089 1.00 91.06 82 ALA A C 1
ATOM 645 O O . ALA A 1 82 ? -8.679 -5.306 9.924 1.00 91.06 82 ALA A O 1
ATOM 646 N N . ASN A 1 83 ? -6.717 -5.339 11.003 1.00 92.25 83 ASN A N 1
ATOM 647 C CA . ASN A 1 83 ? -7.092 -6.362 12.002 1.00 92.25 83 ASN A CA 1
ATOM 648 C C . ASN A 1 83 ? -8.074 -5.826 13.069 1.00 92.25 83 ASN A C 1
ATOM 650 O O . ASN A 1 83 ? -8.056 -6.223 14.224 1.00 92.25 83 ASN A O 1
ATOM 654 N N . PHE A 1 84 ? -8.951 -4.913 12.669 1.00 95.94 84 PHE A N 1
ATOM 655 C CA . PHE A 1 84 ? -9.998 -4.321 13.471 1.00 95.94 84 PHE A CA 1
ATOM 656 C C . PHE A 1 84 ? -11.283 -4.354 12.655 1.00 95.94 84 PHE A C 1
ATOM 658 O O . PHE A 1 84 ? -11.507 -3.510 11.782 1.00 95.94 84 PHE A O 1
ATOM 665 N N . TYR A 1 85 ? -12.095 -5.383 12.871 1.00 97.31 85 TYR A N 1
ATOM 666 C CA . TYR A 1 85 ? -13.315 -5.564 12.098 1.00 97.31 85 TYR A CA 1
ATOM 667 C C . TYR A 1 85 ? -14.376 -6.364 12.840 1.00 97.31 85 TYR A C 1
ATOM 669 O O . TYR A 1 85 ? -14.072 -7.288 13.593 1.00 97.31 85 TYR A O 1
ATOM 677 N N . LEU A 1 86 ? -15.642 -6.062 12.560 1.00 98.38 86 LEU A N 1
ATOM 678 C CA . LEU A 1 86 ? -16.770 -6.911 12.921 1.00 98.38 86 LEU A CA 1
ATOM 679 C C . LEU A 1 86 ? -17.196 -7.716 11.696 1.00 98.38 86 LEU A C 1
ATOM 681 O O . LEU A 1 86 ? -17.399 -7.156 10.621 1.00 98.38 86 LEU A O 1
ATOM 685 N N . ALA A 1 87 ? -17.373 -9.021 11.853 1.00 98.19 87 ALA A N 1
ATOM 686 C CA . ALA A 1 87 ? -17.735 -9.898 10.749 1.00 98.19 87 ALA A CA 1
ATOM 687 C C . ALA A 1 87 ? -18.787 -10.926 11.139 1.00 98.19 87 ALA A C 1
ATOM 689 O O . ALA A 1 87 ? -18.932 -11.293 12.307 1.00 98.19 87 ALA A O 1
ATOM 690 N N . ARG A 1 88 ? -19.495 -11.449 10.138 1.00 98.25 88 ARG A N 1
ATOM 691 C CA . ARG A 1 88 ? -20.357 -12.623 10.305 1.00 98.25 88 ARG A CA 1
ATOM 692 C C . ARG A 1 88 ? -19.492 -13.822 10.677 1.00 98.25 88 ARG A C 1
ATOM 694 O O . ARG A 1 88 ? -18.598 -14.206 9.919 1.00 98.25 88 ARG A O 1
ATOM 701 N N . THR A 1 89 ? -19.793 -14.474 11.798 1.00 97.56 89 THR A N 1
ATOM 702 C CA . THR A 1 89 ? -19.000 -15.611 12.295 1.00 97.56 89 THR A CA 1
ATOM 703 C C . THR A 1 89 ? -18.893 -16.732 11.257 1.00 97.56 89 THR A C 1
ATOM 705 O O . THR A 1 89 ? -17.835 -17.341 11.100 1.00 97.56 89 THR A O 1
ATOM 708 N N . ALA A 1 90 ? -19.973 -16.996 10.515 1.00 96.75 90 ALA A N 1
ATOM 709 C CA . ALA A 1 90 ? -19.991 -18.009 9.461 1.00 96.75 90 ALA A CA 1
ATOM 710 C C . ALA A 1 90 ? -19.049 -17.672 8.289 1.00 96.75 90 ALA A C 1
ATOM 712 O O . ALA A 1 90 ? -18.370 -18.564 7.784 1.00 96.75 90 ALA A O 1
ATOM 713 N N . ALA A 1 91 ? -18.963 -16.397 7.897 1.00 96.81 91 ALA A N 1
ATOM 714 C CA . ALA A 1 91 ? -18.130 -15.943 6.785 1.00 96.81 91 ALA A CA 1
ATOM 715 C C . ALA A 1 91 ? -16.634 -16.080 7.106 1.00 96.81 91 ALA A C 1
ATOM 717 O O . ALA A 1 91 ? -15.884 -16.687 6.339 1.00 96.81 91 ALA A O 1
ATOM 718 N N . VAL A 1 92 ? -16.214 -15.610 8.287 1.00 95.88 92 VAL A N 1
ATOM 719 C CA . VAL A 1 92 ? -14.818 -15.740 8.744 1.00 95.88 92 VAL A CA 1
ATOM 720 C C . VAL A 1 92 ? -14.423 -17.209 8.883 1.00 95.88 92 VAL A C 1
ATOM 722 O O . VAL A 1 92 ? -13.333 -17.588 8.463 1.00 95.88 92 VAL A O 1
ATOM 725 N N . ARG A 1 93 ? -15.313 -18.068 9.400 1.00 94.94 93 ARG A N 1
ATOM 726 C CA . ARG A 1 93 ? -15.062 -19.519 9.490 1.00 94.94 93 ARG A CA 1
ATOM 727 C C . ARG A 1 93 ? -14.917 -20.196 8.141 1.00 94.94 93 ARG A C 1
ATOM 729 O O . ARG A 1 93 ? -14.099 -21.098 8.016 1.00 94.94 93 ARG A O 1
ATOM 736 N N . ALA A 1 94 ? -15.724 -19.795 7.162 1.00 95.31 94 ALA A N 1
ATOM 737 C CA . ALA A 1 94 ? -15.657 -20.369 5.827 1.00 95.31 94 ALA A CA 1
ATOM 738 C C . ALA A 1 94 ? -14.308 -20.072 5.156 1.00 95.31 94 ALA A C 1
ATOM 740 O O . ALA A 1 94 ? -13.808 -20.911 4.406 1.00 95.31 94 ALA A O 1
ATOM 741 N N . VAL A 1 95 ? -13.715 -18.901 5.415 1.00 95.38 95 VAL A N 1
ATOM 742 C CA . VAL A 1 95 ? -12.362 -18.567 4.944 1.00 95.38 95 VAL A CA 1
ATOM 743 C C . VAL A 1 95 ? -11.297 -19.269 5.785 1.00 95.38 95 VAL A C 1
ATOM 745 O O . VAL A 1 95 ? -10.483 -19.990 5.216 1.00 95.38 95 VAL A O 1
ATOM 748 N N . GLY A 1 96 ? -11.357 -19.110 7.110 1.00 94.06 96 GLY A N 1
ATOM 749 C CA . GLY A 1 96 ? -10.396 -19.658 8.065 1.00 94.06 96 GLY A CA 1
ATOM 750 C C . GLY A 1 96 ? -9.056 -18.914 8.068 1.00 94.06 96 GLY A C 1
ATOM 751 O O . GLY A 1 96 ? -8.574 -18.467 7.033 1.00 94.06 96 GLY A O 1
ATOM 752 N N . TYR A 1 97 ? -8.450 -18.790 9.248 1.00 93.50 97 TYR A N 1
ATOM 753 C CA . TYR A 1 97 ? -7.051 -18.376 9.379 1.00 93.50 97 TYR A CA 1
ATOM 754 C C . TYR A 1 97 ? -6.149 -19.606 9.262 1.00 93.50 97 TYR A C 1
ATOM 756 O O . TYR A 1 97 ? -6.474 -20.664 9.807 1.00 93.50 97 TYR A O 1
ATOM 764 N N . ASP A 1 98 ? -5.024 -19.471 8.560 1.00 93.75 98 ASP A N 1
ATOM 765 C CA . ASP A 1 98 ? -4.049 -20.550 8.422 1.00 93.75 98 ASP A CA 1
ATOM 766 C C . ASP A 1 98 ? -3.201 -20.662 9.703 1.00 93.75 98 ASP A C 1
ATOM 768 O O . ASP A 1 98 ? -2.434 -19.746 10.009 1.00 93.75 98 ASP A O 1
ATOM 772 N N . PRO A 1 99 ? -3.301 -21.764 10.471 1.00 92.31 99 PRO A N 1
ATOM 773 C CA . PRO A 1 99 ? -2.598 -21.893 11.745 1.00 92.31 99 PRO A CA 1
ATOM 774 C C . PRO A 1 99 ? -1.071 -21.955 11.597 1.00 92.31 99 PRO A C 1
ATOM 776 O O . PRO A 1 99 ? -0.369 -21.787 12.604 1.00 92.31 99 PRO A O 1
ATOM 779 N N . ALA A 1 100 ? -0.564 -22.207 10.382 1.00 89.31 100 ALA A N 1
ATOM 780 C CA . ALA A 1 100 ? 0.862 -22.224 10.077 1.00 89.31 100 ALA A CA 1
ATOM 781 C C . ALA A 1 100 ? 1.482 -20.818 10.017 1.00 89.31 100 ALA A C 1
ATOM 783 O O . ALA A 1 100 ? 2.698 -20.700 10.137 1.00 89.31 100 ALA A O 1
ATOM 784 N N . LEU A 1 101 ? 0.669 -19.767 9.864 1.00 85.62 101 LEU A N 1
ATOM 785 C CA . LEU A 1 101 ? 1.126 -18.380 9.800 1.00 85.62 101 LEU A CA 1
ATOM 786 C C . LEU A 1 101 ? 0.907 -17.667 11.132 1.00 85.62 101 LEU A C 1
ATOM 788 O O . LEU A 1 101 ? -0.107 -17.870 11.801 1.00 85.62 101 LEU A O 1
ATOM 792 N N . LYS A 1 102 ? 1.873 -16.830 11.527 1.00 79.44 102 LYS A N 1
ATOM 793 C CA . LYS A 1 102 ? 1.828 -16.102 12.809 1.00 79.44 102 LYS A CA 1
ATOM 794 C C . LYS A 1 102 ? 1.911 -14.588 12.668 1.00 79.44 102 LYS A C 1
ATOM 796 O O . LYS A 1 102 ? 1.442 -13.883 13.549 1.00 79.44 102 LYS A O 1
ATOM 801 N N . ARG A 1 103 ? 2.537 -14.085 11.605 1.00 80.62 103 ARG A N 1
ATOM 802 C CA . ARG A 1 103 ? 2.823 -12.652 11.399 1.00 80.62 103 ARG A CA 1
ATOM 803 C C . ARG A 1 103 ? 2.272 -12.126 10.081 1.00 8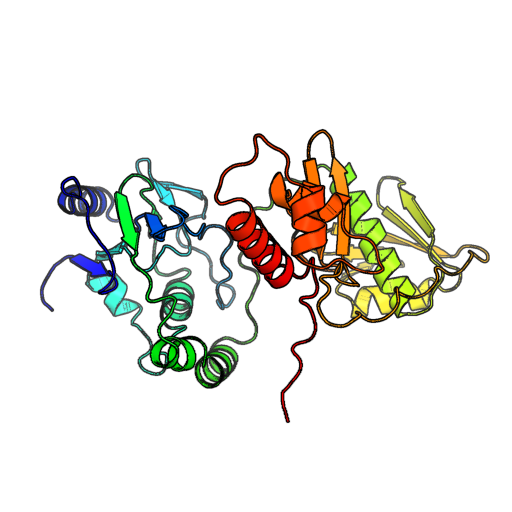0.62 103 ARG A C 1
ATOM 805 O O . ARG A 1 103 ? 2.150 -10.912 9.914 1.00 80.62 103 ARG A O 1
ATOM 812 N N . MET A 1 104 ? 1.987 -13.035 9.149 1.00 80.81 104 MET A N 1
ATOM 813 C CA . MET A 1 104 ? 1.409 -12.757 7.830 1.00 80.81 104 MET A CA 1
ATOM 814 C C . MET A 1 104 ? -0.015 -13.302 7.665 1.00 80.81 104 MET A C 1
ATOM 816 O O . MET A 1 104 ? -0.583 -13.238 6.574 1.00 80.81 104 MET A O 1
ATOM 820 N N . ASP A 1 105 ? -0.600 -13.814 8.742 1.00 89.00 105 ASP A N 1
ATOM 821 C CA . ASP A 1 105 ? -1.938 -14.399 8.794 1.00 89.00 105 ASP A CA 1
ATOM 822 C C . ASP A 1 105 ? -3.032 -13.412 8.349 1.00 89.00 105 ASP A C 1
ATOM 824 O O . ASP A 1 105 ? -3.931 -13.788 7.605 1.00 89.00 105 ASP A O 1
ATOM 828 N N . HIS A 1 106 ? -2.915 -12.125 8.693 1.00 90.12 106 HIS A N 1
ATOM 829 C CA . HIS A 1 106 ? -3.810 -11.064 8.216 1.00 90.12 106 HIS A CA 1
ATOM 830 C C . HIS A 1 106 ? -3.804 -10.935 6.689 1.00 90.12 106 HIS A C 1
ATOM 832 O O . HIS A 1 106 ? -4.853 -10.867 6.047 1.00 90.12 106 HIS A O 1
ATOM 838 N N . ALA A 1 107 ? -2.614 -10.902 6.086 1.00 83.25 107 ALA A N 1
ATOM 839 C CA . ALA A 1 107 ? -2.477 -10.777 4.639 1.00 83.25 107 ALA A CA 1
ATOM 840 C C . ALA A 1 107 ? -2.933 -12.056 3.915 1.00 83.25 107 ALA A C 1
ATOM 842 O O . ALA A 1 107 ? -3.582 -11.969 2.870 1.00 83.25 107 ALA A O 1
ATOM 843 N N . ASP A 1 108 ? -2.649 -13.228 4.486 1.00 88.81 108 ASP A N 1
ATOM 844 C CA . ASP A 1 108 ? -3.113 -14.527 3.992 1.00 88.81 108 ASP A CA 1
ATOM 845 C C . ASP A 1 108 ? -4.634 -14.684 4.088 1.00 88.81 108 ASP A C 1
ATOM 847 O O . ASP A 1 108 ? -5.261 -15.140 3.131 1.00 88.81 108 ASP A O 1
ATOM 851 N N . PHE A 1 109 ? -5.246 -14.249 5.190 1.00 93.38 109 PHE A N 1
ATOM 852 C CA . PHE A 1 109 ? -6.691 -14.300 5.388 1.00 93.38 109 PHE A CA 1
ATOM 853 C C . PHE A 1 109 ? -7.419 -13.475 4.328 1.00 93.38 109 PHE A C 1
ATOM 855 O O . PHE A 1 109 ? -8.282 -14.002 3.628 1.00 93.38 109 PHE A O 1
ATOM 862 N N . PHE A 1 110 ? -7.041 -12.204 4.138 1.00 92.00 110 PHE A N 1
ATOM 863 C CA . PHE A 1 110 ? -7.685 -11.355 3.128 1.00 92.00 110 PHE A CA 1
ATOM 864 C C . PHE A 1 110 ? -7.364 -11.794 1.695 1.00 92.00 110 PHE A C 1
ATOM 866 O O . PHE A 1 110 ? -8.205 -11.657 0.808 1.00 92.00 110 PHE A O 1
ATOM 873 N N . THR A 1 111 ? -6.205 -12.418 1.472 1.00 88.06 111 THR A N 1
ATOM 874 C CA . THR A 1 111 ? -5.913 -13.106 0.207 1.00 88.06 111 THR A CA 1
ATOM 875 C C . THR A 1 111 ? -6.874 -14.275 -0.018 1.00 88.06 111 THR A C 1
ATOM 877 O O . THR A 1 111 ? -7.478 -14.390 -1.081 1.00 88.06 111 THR A O 1
ATOM 880 N N . SER A 1 112 ? -7.059 -15.118 0.996 1.00 91.25 112 SER A N 1
ATOM 881 C CA . SER A 1 112 ? -7.955 -16.277 0.968 1.00 91.25 112 SER A CA 1
ATOM 882 C C . SER A 1 112 ? -9.428 -15.886 0.892 1.00 91.25 112 SER A C 1
ATOM 884 O O . SER A 1 112 ? -10.238 -16.687 0.428 1.00 91.25 112 SER A O 1
ATOM 886 N N . ALA A 1 113 ? -9.779 -14.691 1.370 1.00 92.38 113 ALA A N 1
ATOM 887 C CA . ALA A 1 113 ? -11.113 -14.105 1.329 1.00 92.38 113 ALA A CA 1
ATOM 888 C C . ALA A 1 113 ? -11.427 -13.422 -0.009 1.00 92.38 113 ALA A C 1
ATOM 890 O O . ALA A 1 113 ? -12.601 -13.173 -0.301 1.00 92.38 113 ALA A O 1
ATOM 891 N N . TYR A 1 114 ? -10.414 -13.116 -0.823 1.00 88.62 114 TYR A N 1
ATOM 892 C CA . TYR A 1 114 ? -10.591 -12.406 -2.083 1.00 88.62 114 TYR A CA 1
ATOM 893 C C . TYR A 1 114 ? -11.506 -13.189 -3.040 1.00 88.62 114 TYR A C 1
ATOM 895 O O . TYR A 1 114 ? -11.318 -14.382 -3.277 1.00 88.62 114 TYR A O 1
ATOM 903 N N . GLY A 1 115 ? -12.551 -12.528 -3.548 1.00 86.94 115 GLY A N 1
ATOM 904 C CA . GLY A 1 115 ? -13.602 -13.167 -4.355 1.00 86.94 115 GLY A CA 1
ATOM 905 C C . GLY A 1 115 ? -14.604 -14.023 -3.567 1.00 86.94 115 GLY A C 1
ATOM 906 O O . GLY A 1 115 ? -15.519 -14.591 -4.160 1.00 86.94 115 GLY A O 1
ATOM 907 N N . ARG A 1 116 ? -14.479 -14.110 -2.237 1.00 92.31 116 ARG A N 1
ATOM 908 C CA . ARG A 1 116 ? -15.370 -14.896 -1.364 1.00 92.31 116 ARG A CA 1
ATOM 909 C C . ARG A 1 116 ? -16.127 -14.025 -0.377 1.00 92.31 116 ARG A C 1
ATOM 911 O O . ARG A 1 116 ? -17.313 -14.270 -0.175 1.00 92.31 116 ARG A O 1
ATOM 918 N N . LEU A 1 117 ? -15.476 -13.009 0.184 1.00 95.75 117 LEU A N 1
ATOM 919 C CA . LEU A 1 117 ? -16.087 -12.061 1.112 1.00 95.75 117 LEU A CA 1
ATOM 920 C C . LEU A 1 117 ? -16.292 -10.689 0.464 1.00 95.75 117 LEU A C 1
ATOM 922 O O . LEU A 1 117 ? -15.513 -10.278 -0.399 1.00 95.75 117 LEU A O 1
ATOM 926 N N . VAL A 1 118 ? -17.329 -9.981 0.905 1.00 95.31 118 VAL A N 1
ATOM 927 C CA . VAL A 1 118 ? -17.511 -8.545 0.665 1.00 95.31 118 VAL A CA 1
ATOM 928 C C . VAL A 1 118 ? -17.201 -7.803 1.959 1.00 95.31 118 VAL A C 1
ATOM 930 O O . VAL A 1 118 ? -17.891 -7.980 2.965 1.00 95.31 118 VAL A O 1
ATOM 933 N N . CYS A 1 119 ? -16.168 -6.965 1.926 1.00 96.06 119 CYS A N 1
ATOM 934 C CA . CYS A 1 119 ? -15.740 -6.167 3.067 1.00 96.06 119 CYS A CA 1
ATOM 935 C C . CYS A 1 119 ? -15.975 -4.686 2.774 1.00 96.06 119 CYS A C 1
ATOM 937 O O . CYS A 1 119 ? -15.692 -4.223 1.667 1.00 96.06 119 CYS A O 1
ATOM 939 N N . VAL A 1 120 ? -16.431 -3.936 3.770 1.00 94.50 120 VAL A N 1
ATOM 940 C CA . VAL A 1 120 ? -16.511 -2.468 3.725 1.00 94.50 120 VAL A CA 1
ATOM 941 C C . VAL A 1 120 ? -15.707 -1.863 4.866 1.00 94.50 120 VAL A C 1
ATOM 943 O O . VAL A 1 120 ? -15.361 -2.562 5.818 1.00 94.50 120 VAL A O 1
ATOM 946 N N . GLU A 1 121 ? -15.409 -0.572 4.788 1.00 92.38 121 GLU A N 1
ATOM 947 C CA . GLU A 1 121 ? -14.679 0.152 5.828 1.00 92.38 121 GLU A CA 1
ATOM 948 C C . GLU A 1 121 ? -15.464 1.370 6.318 1.00 92.38 121 GLU A C 1
ATOM 950 O O . GLU A 1 121 ? -15.869 2.216 5.526 1.00 92.38 121 GLU A O 1
ATOM 955 N N . ASP A 1 122 ? -15.645 1.484 7.632 1.00 92.62 122 ASP A N 1
ATOM 956 C CA . ASP A 1 122 ? -16.197 2.665 8.290 1.00 92.62 122 ASP A CA 1
ATOM 957 C C . ASP A 1 122 ? -15.066 3.472 8.929 1.00 92.62 122 ASP A C 1
ATOM 959 O O . ASP A 1 122 ? -14.574 3.160 10.011 1.00 92.62 122 ASP A O 1
ATOM 963 N N . HIS A 1 123 ? -14.658 4.552 8.265 1.00 81.06 123 HIS A N 1
ATOM 964 C CA . HIS A 1 123 ? -13.590 5.425 8.753 1.00 81.06 123 HIS A CA 1
ATOM 965 C C . HIS A 1 123 ? -13.924 6.163 10.055 1.00 81.06 123 HIS A C 1
ATOM 967 O O . HIS A 1 123 ? -13.008 6.651 10.717 1.00 81.06 123 HIS A O 1
ATOM 973 N N . SER A 1 124 ? -15.208 6.265 10.409 1.00 83.88 124 SER A N 1
ATOM 974 C CA . SER A 1 124 ? -15.642 6.840 11.683 1.00 83.88 124 SER A CA 1
ATOM 975 C C . SER A 1 124 ? -15.669 5.806 12.808 1.00 83.88 124 SER A C 1
ATOM 977 O O . SER A 1 124 ? -15.861 6.168 13.964 1.00 83.88 124 SER A O 1
ATOM 979 N N . TRP A 1 125 ? -15.521 4.518 12.487 1.00 90.12 125 TRP A N 1
ATOM 980 C CA . TRP A 1 125 ? -15.385 3.443 13.460 1.00 90.12 125 TRP A CA 1
ATOM 981 C C . TRP A 1 125 ? -13.900 3.174 13.649 1.00 90.12 125 TRP A C 1
ATOM 983 O O . TRP A 1 125 ? -13.265 2.582 12.779 1.00 90.12 125 TRP A O 1
ATOM 993 N N . PHE A 1 126 ? -13.307 3.664 14.734 1.00 91.00 126 PHE A N 1
ATOM 994 C CA . PHE A 1 126 ? -11.861 3.577 14.911 1.00 91.00 126 PHE A CA 1
ATOM 995 C C . PHE A 1 126 ? -11.450 3.166 16.323 1.00 91.00 126 PHE A C 1
ATOM 997 O O . PHE A 1 126 ? -12.198 3.338 17.284 1.00 91.00 126 PHE A O 1
ATOM 1004 N N . CYS A 1 127 ? -10.246 2.615 16.428 1.00 91.25 127 CYS A N 1
ATOM 1005 C CA . CYS A 1 127 ? -9.554 2.372 17.688 1.00 91.25 127 CYS A CA 1
ATOM 1006 C C . CYS A 1 127 ? -8.163 3.011 17.651 1.00 91.25 127 CYS A C 1
ATOM 1008 O O . CYS A 1 127 ? -7.626 3.310 16.576 1.00 91.25 127 CYS A O 1
ATOM 1010 N N . LEU A 1 128 ? -7.578 3.220 18.828 1.00 90.75 128 LEU A N 1
ATOM 1011 C CA . LEU A 1 128 ? -6.156 3.522 18.938 1.00 90.75 128 LEU A CA 1
ATOM 1012 C C . LEU A 1 128 ? -5.376 2.213 19.080 1.00 90.75 128 LEU A C 1
ATOM 1014 O O . LEU A 1 128 ? -5.909 1.225 19.574 1.00 90.75 128 LEU A O 1
ATOM 1018 N N . HIS A 1 129 ? -4.117 2.210 18.666 1.00 89.56 129 HIS A N 1
ATOM 1019 C CA . HIS A 1 129 ? -3.239 1.045 18.734 1.00 89.56 129 HIS A CA 1
ATOM 1020 C C . HIS A 1 129 ? -1.926 1.432 19.402 1.00 89.56 129 HIS A C 1
ATOM 1022 O O . HIS A 1 129 ? -1.143 2.212 18.842 1.00 89.56 129 HIS A O 1
ATOM 1028 N N . ASP A 1 130 ? -1.701 0.896 20.599 1.00 86.06 130 ASP A N 1
ATOM 1029 C CA . ASP A 1 130 ? -0.511 1.150 21.407 1.00 86.06 130 ASP A CA 1
ATOM 1030 C C . ASP A 1 130 ? 0.567 0.097 21.139 1.00 86.06 130 ASP A C 1
ATOM 1032 O O . ASP A 1 130 ? 0.841 -0.796 21.937 1.00 86.06 130 ASP A O 1
ATOM 1036 N N . LYS A 1 131 ? 1.167 0.190 19.947 1.00 70.12 131 LYS A N 1
ATOM 1037 C CA . LYS A 1 131 ? 2.184 -0.768 19.507 1.00 70.12 131 LYS A CA 1
ATOM 1038 C C . LYS A 1 131 ? 3.345 -0.836 20.491 1.00 70.12 131 LYS A C 1
ATOM 1040 O O . LYS A 1 131 ? 4.009 0.171 20.757 1.00 70.12 131 LYS A O 1
ATOM 1045 N N . THR A 1 132 ? 3.726 -2.057 20.849 1.00 69.19 132 THR A N 1
ATOM 1046 C CA . THR A 1 132 ? 5.002 -2.324 21.523 1.00 69.19 132 THR A CA 1
ATOM 1047 C C . THR A 1 132 ? 6.174 -2.035 20.570 1.00 69.19 132 THR A C 1
ATOM 1049 O O . THR A 1 132 ? 6.533 -2.856 19.728 1.00 69.19 132 THR A O 1
ATOM 1052 N N . ARG A 1 133 ? 6.754 -0.832 20.669 1.00 54.38 133 ARG A N 1
ATOM 1053 C CA . ARG A 1 133 ? 7.769 -0.298 19.728 1.00 54.38 133 ARG A CA 1
ATOM 1054 C C . ARG A 1 133 ? 9.214 -0.417 20.190 1.00 54.38 133 ARG A C 1
ATOM 1056 O O . ARG A 1 133 ? 10.114 -0.218 19.385 1.00 54.38 133 ARG A O 1
ATOM 1063 N N . PHE A 1 134 ? 9.442 -0.671 21.474 1.00 50.16 134 PHE A N 1
ATOM 1064 C CA . PHE A 1 134 ? 10.780 -0.583 22.073 1.00 50.16 134 PHE A CA 1
ATOM 1065 C C . PHE A 1 134 ? 11.195 -1.853 22.816 1.00 50.16 134 PHE A C 1
ATOM 1067 O O . PHE A 1 134 ? 12.280 -1.907 23.392 1.00 50.16 134 PHE A O 1
ATOM 1074 N N . ASP A 1 135 ? 10.361 -2.892 22.784 1.00 60.06 135 ASP A N 1
ATOM 1075 C CA . ASP A 1 135 ? 10.732 -4.188 23.333 1.00 60.06 135 ASP A CA 1
ATOM 1076 C C . ASP A 1 135 ? 11.516 -4.979 22.280 1.00 60.06 135 ASP A C 1
ATOM 1078 O O . ASP A 1 135 ? 10.971 -5.500 21.306 1.00 60.06 135 ASP A O 1
ATOM 1082 N N . ARG A 1 136 ? 12.835 -5.048 22.474 1.00 54.94 136 ARG A N 1
ATOM 1083 C CA . ARG A 1 136 ? 13.755 -5.752 21.572 1.00 54.94 136 ARG A CA 1
ATOM 1084 C C . ARG A 1 136 ? 13.402 -7.231 21.418 1.00 54.94 136 ARG A C 1
ATOM 1086 O O . ARG A 1 136 ? 13.596 -7.782 20.338 1.00 54.94 136 ARG A O 1
ATOM 1093 N N . HIS A 1 137 ? 12.942 -7.884 22.483 1.00 63.28 137 HIS A N 1
ATOM 1094 C CA . HIS A 1 137 ? 12.611 -9.303 22.435 1.00 63.28 137 HIS A CA 1
ATOM 1095 C C . HIS A 1 137 ? 11.360 -9.517 21.583 1.00 63.28 137 HIS A C 1
ATOM 1097 O O . HIS A 1 137 ? 11.380 -10.332 20.660 1.00 63.28 137 HIS A O 1
ATOM 1103 N N . TYR A 1 138 ? 10.319 -8.724 21.823 1.00 66.12 138 TYR A N 1
ATOM 1104 C CA . TYR A 1 138 ? 9.097 -8.708 21.030 1.00 66.12 138 TYR A CA 1
ATOM 1105 C C . TYR A 1 138 ? 9.371 -8.396 19.555 1.00 66.12 138 TYR A C 1
ATOM 1107 O O . TYR A 1 138 ? 8.924 -9.145 18.689 1.00 66.12 138 TYR A O 1
ATOM 1115 N N . LEU A 1 139 ? 10.152 -7.353 19.251 1.00 62.00 139 LEU A N 1
ATOM 1116 C CA . LEU A 1 139 ? 10.469 -6.970 17.871 1.00 62.00 139 LEU A CA 1
ATOM 1117 C C . LEU A 1 139 ? 11.284 -8.036 17.137 1.00 62.00 139 LEU A C 1
ATOM 1119 O O . LEU A 1 139 ? 10.942 -8.374 16.009 1.00 62.00 139 LEU A O 1
ATOM 1123 N N . ALA A 1 140 ? 12.281 -8.644 17.792 1.00 65.75 140 ALA A N 1
ATOM 1124 C CA . ALA A 1 140 ? 13.044 -9.746 17.202 1.00 65.75 140 ALA A CA 1
ATOM 1125 C C . ALA A 1 140 ? 12.136 -10.915 16.799 1.00 65.75 140 ALA A C 1
ATOM 1127 O O . ALA A 1 140 ? 12.359 -11.556 15.776 1.00 65.75 140 ALA A O 1
ATOM 1128 N N . HIS A 1 141 ? 11.075 -11.164 17.573 1.00 71.19 141 HIS A N 1
ATOM 1129 C CA . HIS A 1 141 ? 10.060 -12.126 17.179 1.00 71.19 141 HIS A CA 1
ATOM 1130 C C . HIS A 1 141 ? 9.202 -11.552 16.059 1.00 71.19 141 HIS A C 1
ATOM 1132 O O . HIS A 1 141 ? 9.032 -12.236 15.063 1.00 71.19 141 HIS A O 1
ATOM 1138 N N . ARG A 1 142 ? 8.667 -10.334 16.171 1.00 66.19 142 ARG A N 1
ATOM 1139 C CA . ARG A 1 142 ? 7.718 -9.737 15.215 1.00 66.19 142 ARG A CA 1
ATOM 1140 C C . ARG A 1 142 ? 8.277 -9.563 13.800 1.00 66.19 142 ARG A C 1
ATOM 1142 O O . ARG A 1 142 ? 7.504 -9.678 12.846 1.00 66.19 142 ARG A O 1
ATOM 1149 N N . GLU A 1 143 ? 9.573 -9.300 13.689 1.00 64.38 143 GLU A N 1
ATOM 1150 C CA . GLU A 1 143 ? 10.305 -9.048 12.442 1.00 64.38 143 GLU A CA 1
ATOM 1151 C C . GLU A 1 143 ? 10.885 -10.324 11.812 1.00 64.38 143 GLU A C 1
ATOM 1153 O O . GLU A 1 143 ? 11.245 -10.314 10.634 1.00 64.38 143 GLU A O 1
ATOM 1158 N N . ASP A 1 144 ? 10.919 -11.446 12.543 1.00 74.50 144 ASP A N 1
ATOM 1159 C CA . ASP A 1 144 ? 11.280 -12.750 11.980 1.00 74.50 144 ASP A CA 1
ATOM 1160 C C . ASP A 1 144 ? 10.148 -13.298 11.097 1.00 74.50 144 ASP A C 1
ATOM 1162 O O . ASP A 1 144 ? 9.262 -14.044 11.526 1.00 74.50 144 ASP A O 1
ATOM 1166 N N . LEU A 1 145 ? 10.165 -12.868 9.837 1.00 67.56 145 LEU A N 1
ATOM 1167 C CA . LEU A 1 145 ? 9.188 -13.226 8.811 1.00 67.56 145 LEU A CA 1
ATOM 1168 C C . LEU A 1 145 ? 9.669 -14.355 7.891 1.00 67.56 145 LEU A C 1
ATOM 1170 O O . LEU A 1 145 ? 8.941 -14.727 6.976 1.00 67.56 145 LEU A O 1
ATOM 1174 N N . GLY A 1 146 ? 10.876 -14.900 8.079 1.00 69.06 146 GLY A N 1
ATOM 1175 C CA . GLY A 1 146 ? 11.502 -15.792 7.094 1.00 69.06 146 GLY A CA 1
ATOM 1176 C C . GLY A 1 146 ? 10.683 -17.055 6.801 1.00 69.06 146 GLY A C 1
ATOM 1177 O O . GLY A 1 146 ? 10.465 -17.411 5.638 1.00 69.06 146 GLY A O 1
ATOM 1178 N N . ALA A 1 147 ? 10.181 -17.704 7.855 1.00 73.56 147 ALA A N 1
ATOM 1179 C CA . ALA A 1 147 ? 9.340 -18.894 7.736 1.00 73.56 147 ALA A CA 1
ATOM 1180 C C . ALA A 1 147 ? 7.976 -18.577 7.095 1.00 73.56 147 ALA A C 1
ATOM 1182 O O . ALA A 1 147 ? 7.563 -19.268 6.162 1.00 73.56 147 ALA A O 1
ATOM 1183 N N . ASP A 1 148 ? 7.323 -17.500 7.540 1.00 72.00 148 ASP A N 1
ATOM 1184 C CA . ASP A 1 148 ? 6.027 -17.057 7.016 1.00 72.00 148 ASP A CA 1
ATOM 1185 C C . ASP A 1 148 ? 6.131 -16.675 5.531 1.00 72.00 148 ASP A C 1
ATOM 1187 O O . ASP A 1 148 ? 5.316 -17.116 4.725 1.00 72.00 148 ASP A O 1
ATOM 1191 N N . LEU A 1 149 ? 7.170 -15.931 5.139 1.00 68.81 149 LEU A N 1
ATOM 1192 C CA . LEU A 1 149 ? 7.423 -15.548 3.746 1.00 68.81 149 LEU A CA 1
ATOM 1193 C C . LEU A 1 149 ? 7.669 -16.769 2.861 1.00 68.81 149 LEU A C 1
ATOM 1195 O O . LEU A 1 149 ? 7.121 -16.846 1.761 1.00 68.81 149 LEU A O 1
ATOM 1199 N N . THR A 1 150 ? 8.453 -17.738 3.342 1.00 71.31 150 THR A N 1
ATOM 1200 C CA . THR A 1 150 ? 8.707 -18.992 2.617 1.00 71.31 150 THR A CA 1
ATOM 1201 C C . THR A 1 150 ? 7.409 -19.770 2.406 1.00 71.31 150 THR A C 1
ATOM 1203 O O . THR A 1 150 ? 7.130 -20.234 1.299 1.00 71.31 150 THR A O 1
ATOM 1206 N N . TYR A 1 151 ? 6.586 -19.873 3.450 1.00 78.62 151 TYR A N 1
ATOM 1207 C CA . TYR A 1 151 ? 5.303 -20.565 3.391 1.00 78.62 151 TYR A CA 1
ATOM 1208 C C . TYR A 1 151 ? 4.302 -19.852 2.470 1.00 78.62 151 TYR A C 1
ATOM 1210 O O . TYR A 1 151 ? 3.708 -20.491 1.603 1.00 78.62 151 TYR A O 1
ATOM 1218 N N . VAL A 1 152 ? 4.150 -18.529 2.593 1.00 76.94 152 VAL A N 1
ATOM 1219 C CA . VAL A 1 152 ? 3.276 -17.709 1.732 1.00 76.94 152 VAL A CA 1
ATOM 1220 C C . VAL A 1 152 ? 3.707 -17.808 0.271 1.00 76.94 152 VAL A C 1
ATOM 1222 O O . VAL A 1 152 ? 2.858 -18.025 -0.593 1.00 76.94 152 VAL A O 1
ATOM 1225 N N . ALA A 1 153 ? 5.009 -17.718 -0.016 1.00 72.00 153 ALA A N 1
ATOM 1226 C CA . ALA A 1 153 ? 5.532 -17.860 -1.372 1.00 72.00 153 ALA A CA 1
ATOM 1227 C C . ALA A 1 153 ? 5.252 -19.255 -1.953 1.00 72.00 153 ALA A C 1
ATOM 1229 O O . ALA A 1 153 ? 4.890 -19.366 -3.123 1.00 72.00 153 ALA A O 1
ATOM 1230 N N . ALA A 1 154 ? 5.356 -20.315 -1.148 1.00 78.06 154 ALA A N 1
ATOM 1231 C CA . ALA A 1 154 ? 5.006 -21.669 -1.574 1.00 78.06 154 ALA A CA 1
ATOM 1232 C C . ALA A 1 154 ? 3.491 -21.847 -1.796 1.00 78.06 154 ALA A C 1
ATOM 1234 O O . ALA A 1 154 ? 3.076 -22.505 -2.751 1.00 78.06 154 ALA A O 1
ATOM 1235 N N . LYS A 1 155 ? 2.660 -21.249 -0.934 1.00 83.88 155 LYS A N 1
ATOM 1236 C CA . LYS A 1 155 ? 1.192 -21.344 -0.976 1.00 83.88 155 LYS A CA 1
ATOM 1237 C C . LYS A 1 155 ? 0.592 -20.573 -2.155 1.00 83.88 155 LYS A C 1
ATOM 1239 O O . LYS A 1 155 ? -0.289 -21.084 -2.854 1.00 83.88 155 LYS A O 1
ATOM 1244 N N . TRP A 1 156 ? 1.072 -19.355 -2.389 1.00 76.56 156 TRP A N 1
ATOM 1245 C CA . TRP A 1 156 ? 0.455 -18.402 -3.312 1.00 76.56 156 TRP A CA 1
ATOM 1246 C C . TRP A 1 156 ? 1.300 -18.061 -4.542 1.00 76.56 156 TRP A C 1
ATOM 1248 O O . TRP A 1 156 ? 0.741 -17.650 -5.559 1.00 76.56 156 TRP A O 1
ATOM 1258 N N . GLY A 1 157 ? 2.616 -18.270 -4.492 1.00 64.75 157 GLY A N 1
ATOM 1259 C CA . GLY A 1 157 ? 3.556 -17.688 -5.450 1.00 64.75 157 GLY A CA 1
ATOM 1260 C C . GLY A 1 157 ? 3.918 -16.235 -5.094 1.00 64.75 157 GLY A C 1
ATOM 1261 O O . GLY A 1 157 ? 3.594 -15.763 -4.002 1.00 64.75 157 GLY A O 1
ATOM 1262 N N . PRO A 1 158 ? 4.616 -15.501 -5.982 1.00 52.53 158 PRO A N 1
ATOM 1263 C CA . PRO A 1 158 ? 4.899 -14.083 -5.765 1.00 52.53 158 PRO A CA 1
ATOM 1264 C C . PRO A 1 158 ? 3.592 -13.264 -5.703 1.00 52.53 158 PRO A C 1
ATOM 1266 O O . PRO A 1 158 ? 2.632 -13.628 -6.395 1.00 52.53 158 PRO A O 1
ATOM 1269 N N . PRO A 1 159 ? 3.544 -12.158 -4.923 1.00 45.19 159 PRO A N 1
ATOM 1270 C CA . PRO A 1 159 ? 2.368 -11.294 -4.846 1.00 45.19 159 PRO A CA 1
ATOM 1271 C C . PRO A 1 159 ? 1.906 -10.892 -6.248 1.00 45.19 159 PRO A C 1
ATOM 1273 O O . PRO A 1 159 ? 2.717 -10.463 -7.068 1.00 45.19 159 PRO A O 1
ATOM 1276 N N . GLN A 1 160 ? 0.613 -11.042 -6.519 1.00 44.03 160 GLN A N 1
ATOM 1277 C CA . GLN A 1 160 ? 0.018 -10.637 -7.787 1.00 44.03 160 GLN A CA 1
ATOM 1278 C C . GLN A 1 160 ? -0.542 -9.221 -7.652 1.00 44.03 160 GLN A C 1
ATOM 1280 O O . GLN A 1 160 ? -1.040 -8.830 -6.594 1.00 44.03 160 GLN A O 1
ATOM 1285 N N . ASP A 1 161 ? -0.478 -8.450 -8.734 1.00 41.12 161 ASP A N 1
ATOM 1286 C CA . ASP A 1 161 ? -1.084 -7.125 -8.784 1.00 41.12 161 ASP A CA 1
ATOM 1287 C C . ASP A 1 161 ? -2.616 -7.268 -8.781 1.00 41.12 161 ASP A C 1
ATOM 1289 O O . ASP A 1 161 ? -3.242 -7.520 -9.811 1.00 41.12 161 ASP A O 1
ATOM 1293 N N . VAL A 1 162 ? -3.241 -7.110 -7.610 1.00 34.72 162 VAL A N 1
ATOM 1294 C CA . VAL A 1 162 ? -4.658 -6.725 -7.541 1.00 34.72 162 VAL A CA 1
ATOM 1295 C C . VAL A 1 162 ? -4.736 -5.306 -8.110 1.00 34.72 162 VAL A C 1
ATOM 1297 O O . VAL A 1 162 ? -3.903 -4.488 -7.715 1.00 34.72 162 VAL A O 1
ATOM 1300 N N . PRO A 1 163 ? -5.662 -4.979 -9.033 1.00 30.80 163 PRO A N 1
ATOM 1301 C CA . PRO A 1 163 ? -5.679 -3.667 -9.667 1.00 30.80 163 PRO A CA 1
ATOM 1302 C C . PRO A 1 163 ? -5.915 -2.574 -8.616 1.00 30.80 163 PRO A C 1
ATOM 1304 O O . PRO A 1 163 ? -7.047 -2.323 -8.209 1.00 30.80 163 PRO A O 1
ATOM 1307 N N . ALA A 1 164 ? -4.840 -1.935 -8.159 1.00 33.00 164 ALA A N 1
ATOM 1308 C CA . ALA A 1 164 ? -4.914 -0.667 -7.465 1.00 33.00 164 ALA A CA 1
ATOM 1309 C C . ALA A 1 164 ? -5.295 0.373 -8.520 1.00 33.00 164 ALA A C 1
ATOM 1311 O O . ALA A 1 164 ? -4.605 0.517 -9.535 1.00 33.00 164 ALA A O 1
ATOM 1312 N N . VAL A 1 165 ? -6.412 1.066 -8.303 1.00 34.38 165 VAL A N 1
ATOM 1313 C CA . VAL A 1 165 ? -6.711 2.300 -9.027 1.00 34.38 165 VAL A CA 1
ATOM 1314 C C . VAL A 1 165 ? -5.550 3.241 -8.733 1.00 34.38 165 VAL A C 1
ATOM 1316 O O . VAL A 1 165 ? -5.376 3.709 -7.612 1.00 34.38 165 VAL A O 1
ATOM 1319 N N . ARG A 1 166 ? -4.702 3.424 -9.742 1.00 44.25 166 ARG A N 1
ATOM 1320 C CA . ARG A 1 166 ? -3.760 4.531 -9.814 1.00 44.25 166 ARG A CA 1
ATOM 1321 C C . ARG A 1 166 ? -4.596 5.801 -9.786 1.00 44.25 166 ARG A C 1
ATOM 1323 O O . ARG A 1 166 ? -5.617 5.842 -10.469 1.00 44.25 166 ARG A O 1
ATOM 1330 N N . GLU A 1 167 ? -4.175 6.831 -9.064 1.00 44.31 167 GLU A N 1
ATOM 1331 C CA . GLU A 1 167 ? -4.588 8.173 -9.475 1.00 44.31 167 GLU A CA 1
ATOM 1332 C C . GLU A 1 167 ? -4.301 8.283 -10.979 1.00 44.31 167 GLU A C 1
ATOM 1334 O O . GLU A 1 167 ? -3.222 7.878 -11.431 1.00 44.31 167 GLU A O 1
ATOM 1339 N N . ASP A 1 168 ? -5.293 8.695 -11.770 1.00 55.12 168 ASP A N 1
ATOM 1340 C CA . ASP A 1 168 ? -5.157 8.784 -13.220 1.00 55.12 168 ASP A CA 1
ATOM 1341 C C . ASP A 1 168 ? -4.048 9.793 -13.543 1.00 55.12 168 ASP A C 1
ATOM 1343 O O . ASP A 1 168 ? -4.280 10.998 -13.618 1.00 55.12 168 ASP A O 1
ATOM 1347 N N . LEU A 1 169 ? -2.814 9.301 -13.709 1.00 66.81 169 LEU A N 1
ATOM 1348 C CA . LEU A 1 169 ? -1.683 10.116 -14.139 1.00 66.81 169 LEU A CA 1
ATOM 1349 C C . LEU A 1 169 ? -2.085 10.850 -15.413 1.00 66.81 169 LEU A C 1
ATOM 1351 O O . LEU A 1 169 ? -2.613 10.214 -16.338 1.00 66.81 169 LEU A O 1
ATOM 1355 N N . SER A 1 170 ? -1.762 12.142 -15.495 1.00 80.62 170 SER A N 1
ATOM 1356 C CA . SER A 1 170 ? -1.865 12.858 -16.762 1.00 80.62 170 SER A CA 1
ATOM 1357 C C . SER A 1 170 ? -1.064 12.114 -17.835 1.00 80.62 170 SER A C 1
ATOM 1359 O O . SER A 1 170 ? -0.064 11.442 -17.554 1.00 80.62 170 SER A O 1
ATOM 1361 N N . GLU A 1 171 ? -1.522 12.199 -19.082 1.00 82.62 171 GLU A N 1
ATOM 1362 C CA . GLU A 1 171 ? -0.845 11.544 -20.203 1.00 82.62 171 GLU A CA 1
ATOM 1363 C C . GLU A 1 171 ? 0.617 12.004 -20.317 1.00 82.62 171 GLU A C 1
ATOM 1365 O O . GLU A 1 171 ? 1.506 11.190 -20.547 1.00 82.62 171 GLU A O 1
ATOM 1370 N N . GLU A 1 172 ? 0.874 13.286 -20.052 1.00 85.12 172 GLU A N 1
ATOM 1371 C CA . GLU A 1 172 ? 2.209 13.880 -20.028 1.00 85.12 172 GLU A CA 1
ATOM 1372 C C . GLU A 1 172 ? 3.125 13.236 -18.978 1.00 85.12 172 GLU A C 1
ATOM 1374 O O . GLU A 1 172 ? 4.192 12.729 -19.328 1.00 85.12 172 GLU A O 1
ATOM 1379 N N . VAL A 1 173 ? 2.698 13.169 -17.711 1.00 84.31 173 VAL A N 1
ATOM 1380 C CA . VAL A 1 173 ? 3.499 12.559 -16.633 1.00 84.31 173 VAL A CA 1
ATOM 1381 C C . VAL A 1 173 ? 3.747 11.081 -16.916 1.00 84.31 173 VAL A C 1
ATOM 1383 O O . VAL A 1 173 ? 4.861 10.583 -16.740 1.00 84.31 173 VAL A O 1
ATOM 1386 N N . ARG A 1 174 ? 2.723 10.369 -17.399 1.00 85.00 174 ARG A N 1
ATOM 1387 C CA . ARG A 1 174 ? 2.844 8.957 -17.768 1.00 85.00 174 ARG A CA 1
ATOM 1388 C C . ARG A 1 174 ? 3.877 8.755 -18.874 1.00 85.00 174 ARG A C 1
ATOM 1390 O O . ARG A 1 174 ? 4.697 7.846 -18.761 1.00 85.00 174 ARG A O 1
ATOM 1397 N N . ASN A 1 175 ? 3.862 9.599 -19.904 1.00 88.25 175 ASN A N 1
ATOM 1398 C CA . ASN A 1 175 ? 4.819 9.538 -21.005 1.00 88.25 175 ASN A CA 1
ATOM 1399 C C . ASN A 1 175 ? 6.244 9.828 -20.518 1.00 88.25 175 ASN A C 1
ATOM 1401 O O . ASN A 1 175 ? 7.155 9.076 -20.848 1.00 88.25 175 ASN A O 1
ATOM 1405 N N . LEU A 1 176 ? 6.441 10.836 -19.665 1.00 89.00 176 LEU A N 1
ATOM 1406 C CA . LEU A 1 176 ? 7.759 11.152 -19.104 1.00 89.00 176 LEU A CA 1
ATOM 1407 C C . LEU A 1 176 ? 8.322 10.005 -18.250 1.00 89.00 176 LEU A C 1
ATOM 1409 O O . LEU A 1 176 ? 9.501 9.660 -18.363 1.00 89.00 176 LEU A O 1
ATOM 1413 N N . LEU A 1 177 ? 7.492 9.362 -17.426 1.00 84.38 177 LEU A N 1
ATOM 1414 C CA . LEU A 1 177 ? 7.902 8.175 -16.667 1.00 84.38 177 LEU A CA 1
ATOM 1415 C C . LEU A 1 177 ? 8.212 6.987 -17.590 1.00 84.38 177 LEU A C 1
ATOM 1417 O O . LEU A 1 177 ? 9.192 6.274 -17.368 1.00 84.38 177 LEU A O 1
ATOM 1421 N N . HIS A 1 178 ? 7.438 6.807 -18.665 1.00 90.06 178 HIS A N 1
ATOM 1422 C CA . HIS A 1 178 ? 7.700 5.790 -19.688 1.00 90.06 178 HIS A CA 1
ATOM 1423 C C . HIS A 1 178 ? 9.059 6.008 -20.364 1.00 90.06 178 HIS A C 1
ATOM 1425 O O . HIS A 1 178 ? 9.836 5.065 -20.525 1.00 90.06 178 HIS A O 1
ATOM 1431 N N . GLU A 1 179 ? 9.375 7.250 -20.725 1.00 90.56 179 GLU A N 1
ATOM 1432 C CA . GLU A 1 179 ? 10.664 7.618 -21.310 1.00 90.56 179 GLU A CA 1
ATOM 1433 C C . GLU A 1 179 ? 11.829 7.282 -20.382 1.00 90.56 179 GLU A C 1
ATOM 1435 O O . GLU A 1 179 ? 12.801 6.659 -20.819 1.00 90.56 179 GLU A O 1
ATOM 1440 N N . ASN A 1 180 ? 11.717 7.632 -19.099 1.00 89.19 180 ASN A N 1
ATOM 1441 C CA . ASN A 1 180 ? 12.732 7.307 -18.100 1.00 89.19 180 ASN A CA 1
ATOM 1442 C C . ASN A 1 180 ? 12.893 5.792 -17.926 1.00 89.19 180 ASN A C 1
ATOM 1444 O O . ASN A 1 180 ? 14.020 5.302 -17.863 1.00 89.19 180 ASN A O 1
ATOM 1448 N N . ALA A 1 181 ? 11.796 5.030 -17.934 1.00 81.31 181 ALA A N 1
ATOM 1449 C CA . ALA A 1 181 ? 11.845 3.571 -17.861 1.00 81.31 181 ALA A CA 1
ATOM 1450 C C 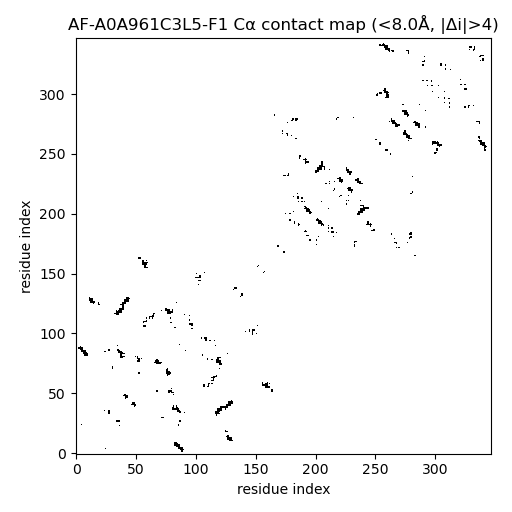. ALA A 1 181 ? 12.589 2.955 -19.059 1.00 81.31 181 ALA A C 1
ATOM 1452 O O . ALA A 1 181 ? 13.405 2.050 -18.885 1.00 81.31 181 ALA A O 1
ATOM 1453 N N . ILE A 1 182 ? 12.361 3.468 -20.273 1.00 87.06 182 ILE A N 1
ATOM 1454 C CA . ILE A 1 182 ? 13.071 3.011 -21.479 1.00 87.06 182 ILE A CA 1
ATOM 1455 C C . ILE A 1 182 ? 14.555 3.367 -21.408 1.00 87.06 182 ILE A C 1
ATOM 1457 O O . ILE A 1 182 ? 15.396 2.526 -21.727 1.00 87.06 182 ILE A O 1
ATOM 1461 N N . ARG A 1 183 ? 14.885 4.595 -20.993 1.00 86.81 183 ARG A N 1
ATOM 1462 C CA . ARG A 1 183 ? 16.275 5.048 -20.838 1.00 86.81 183 ARG A CA 1
ATOM 1463 C C . ARG A 1 183 ? 17.023 4.223 -19.802 1.00 86.81 183 ARG A C 1
ATOM 1465 O O . ARG A 1 183 ? 18.164 3.856 -20.056 1.00 86.81 183 ARG A O 1
ATOM 1472 N N . LEU A 1 184 ? 16.369 3.877 -18.696 1.00 81.00 184 LEU A N 1
ATOM 1473 C CA . LEU A 1 184 ? 16.925 2.999 -17.673 1.00 81.00 184 LEU A CA 1
ATOM 1474 C C . LEU A 1 184 ? 17.263 1.618 -18.242 1.00 81.00 184 LEU A C 1
ATOM 1476 O O . LEU A 1 184 ? 18.402 1.176 -18.138 1.00 81.00 184 LEU A O 1
ATOM 1480 N N . VAL A 1 185 ? 16.298 0.962 -18.893 1.00 80.25 185 VAL A N 1
ATOM 1481 C CA . VAL A 1 185 ? 16.504 -0.377 -19.473 1.00 80.25 185 VAL A CA 1
ATOM 1482 C C . VAL A 1 185 ? 17.577 -0.357 -20.565 1.00 80.25 185 VAL A C 1
ATOM 1484 O O . VAL A 1 185 ? 18.382 -1.280 -20.663 1.00 80.25 185 VAL A O 1
ATOM 1487 N N . ALA A 1 186 ? 17.616 0.698 -21.382 1.00 82.94 186 ALA A N 1
ATOM 1488 C CA . ALA A 1 186 ? 18.674 0.883 -22.368 1.00 82.94 186 ALA A CA 1
ATOM 1489 C C . ALA A 1 186 ? 20.043 1.071 -21.698 1.00 82.94 186 ALA A C 1
ATOM 1491 O O . ALA A 1 186 ? 21.007 0.439 -22.120 1.00 82.94 186 ALA A O 1
ATOM 1492 N N . GLY A 1 187 ? 20.118 1.878 -20.636 1.00 78.38 187 GLY A N 1
ATOM 1493 C CA . GLY A 1 187 ? 21.328 2.104 -19.847 1.00 78.38 187 GLY A CA 1
ATOM 1494 C C . GLY A 1 187 ? 21.869 0.823 -19.212 1.00 78.38 187 GLY A C 1
ATOM 1495 O O . GLY A 1 187 ? 23.052 0.532 -19.369 1.00 78.38 187 GLY A O 1
ATOM 1496 N N . ASP A 1 188 ? 21.004 0.011 -18.594 1.00 76.44 188 ASP A N 1
ATOM 1497 C CA . ASP A 1 188 ? 21.371 -1.306 -18.045 1.00 76.44 188 ASP A CA 1
ATOM 1498 C C . ASP A 1 188 ? 21.958 -2.236 -19.117 1.00 76.44 188 ASP A C 1
ATOM 1500 O O . ASP A 1 188 ? 22.865 -3.024 -18.851 1.00 76.44 188 ASP A O 1
ATOM 1504 N N . ALA A 1 189 ? 21.437 -2.139 -20.341 1.00 78.12 189 ALA A N 1
ATOM 1505 C CA . ALA A 1 189 ? 21.891 -2.910 -21.491 1.00 78.12 189 ALA A CA 1
ATOM 1506 C C . ALA A 1 189 ? 23.091 -2.277 -22.226 1.00 78.12 189 ALA A C 1
ATOM 1508 O O . ALA A 1 189 ? 23.559 -2.840 -23.216 1.00 78.12 189 ALA A O 1
ATOM 1509 N N . GLY A 1 190 ? 23.586 -1.113 -21.784 1.00 82.75 190 GLY A N 1
ATOM 1510 C CA . GLY A 1 190 ? 24.670 -0.377 -22.445 1.00 82.75 190 GLY A CA 1
ATOM 1511 C C . GLY A 1 190 ? 24.299 0.180 -23.827 1.00 82.75 190 GLY A C 1
ATOM 1512 O O . GLY A 1 190 ? 25.172 0.378 -24.673 1.00 82.75 190 GLY A O 1
ATOM 1513 N N . LEU A 1 191 ? 23.011 0.408 -24.085 1.00 85.31 191 LEU A N 1
ATOM 1514 C CA . LEU A 1 191 ? 22.473 0.836 -25.374 1.00 85.31 191 LEU A CA 1
ATOM 1515 C C . LEU A 1 191 ? 22.198 2.342 -25.393 1.00 85.31 191 LEU A C 1
ATOM 1517 O O . LEU A 1 191 ? 21.593 2.901 -24.480 1.00 85.31 191 LEU A O 1
ATOM 1521 N N . ALA A 1 192 ? 22.567 3.003 -26.490 1.00 86.81 192 ALA A N 1
ATOM 1522 C CA . ALA A 1 192 ? 22.158 4.381 -26.733 1.00 86.81 192 ALA A CA 1
ATOM 1523 C C . ALA A 1 192 ? 20.680 4.432 -27.147 1.00 86.81 192 ALA A C 1
ATOM 1525 O O . ALA A 1 192 ? 20.258 3.695 -28.046 1.00 86.81 192 ALA A O 1
ATOM 1526 N N . VAL A 1 193 ? 19.904 5.324 -26.528 1.00 90.00 193 VAL A N 1
ATOM 1527 C CA . VAL A 1 193 ? 18.489 5.525 -26.854 1.00 90.00 193 VAL A CA 1
ATOM 1528 C C . VAL A 1 193 ? 18.113 7.006 -26.833 1.00 90.00 193 VAL A C 1
ATOM 1530 O O . VAL A 1 193 ? 18.507 7.753 -25.940 1.00 90.00 193 VAL A O 1
ATOM 1533 N N . GLY A 1 194 ? 17.330 7.428 -27.823 1.00 89.31 194 GLY A N 1
ATOM 1534 C CA . GLY A 1 194 ? 16.565 8.674 -27.804 1.00 89.31 194 GLY A CA 1
ATOM 1535 C C . GLY A 1 194 ? 15.074 8.377 -27.663 1.00 89.31 194 GLY A C 1
ATOM 1536 O O . GLY A 1 194 ? 14.614 7.329 -28.112 1.00 89.31 194 GLY A O 1
ATOM 1537 N N . THR A 1 195 ? 14.310 9.293 -27.074 1.00 90.62 195 THR A N 1
ATOM 1538 C CA . THR A 1 195 ? 12.856 9.164 -26.883 1.00 90.62 195 THR A CA 1
ATOM 1539 C C . THR A 1 195 ? 12.122 10.396 -27.391 1.00 90.62 195 THR A C 1
ATOM 1541 O O . THR A 1 195 ? 12.680 11.494 -27.373 1.00 90.62 195 THR A O 1
ATOM 1544 N N . GLY A 1 196 ? 10.897 10.216 -27.882 1.00 87.06 196 GLY A N 1
ATOM 1545 C CA . GLY A 1 196 ? 10.015 11.311 -28.288 1.00 87.06 196 GLY A CA 1
ATOM 1546 C C . GLY A 1 196 ? 8.638 10.816 -28.723 1.00 87.06 196 GLY A C 1
ATOM 1547 O O . GLY A 1 196 ? 8.384 9.613 -28.737 1.00 87.06 196 GLY A O 1
ATOM 1548 N N . PHE A 1 197 ? 7.731 11.730 -29.070 1.00 85.81 197 PHE A N 1
ATOM 1549 C CA . PHE A 1 197 ? 6.307 11.414 -29.209 1.00 85.81 197 PHE A CA 1
ATOM 1550 C C . PHE A 1 197 ? 5.747 11.738 -30.604 1.00 85.81 197 PHE A C 1
ATOM 1552 O O . PHE A 1 197 ? 5.870 12.859 -31.087 1.00 85.81 197 PHE A O 1
ATOM 1559 N N . GLU A 1 198 ? 5.080 10.766 -31.239 1.00 85.00 198 GLU A N 1
ATOM 1560 C CA . GLU A 1 198 ? 4.328 10.944 -32.498 1.00 85.00 198 GLU A CA 1
ATOM 1561 C C . GLU A 1 198 ? 2.990 10.179 -32.411 1.00 85.00 198 GLU A C 1
ATOM 1563 O O . GLU A 1 198 ? 2.822 9.101 -32.991 1.00 85.00 198 GLU A O 1
ATOM 1568 N N . GLY A 1 199 ? 2.056 10.673 -31.590 1.00 83.56 199 GLY A N 1
ATOM 1569 C CA . GLY A 1 199 ? 0.780 10.000 -31.269 1.00 83.56 199 GLY A CA 1
ATOM 1570 C C . GLY A 1 199 ? 0.917 8.721 -30.423 1.00 83.56 199 GLY A C 1
ATOM 1571 O O . GLY A 1 199 ? -0.070 8.156 -29.971 1.00 83.56 199 GLY A O 1
ATOM 1572 N N . THR A 1 200 ? 2.144 8.251 -30.223 1.00 88.38 200 THR A N 1
ATOM 1573 C CA . THR A 1 200 ? 2.582 7.190 -29.315 1.00 88.38 200 THR A CA 1
ATOM 1574 C C . THR A 1 200 ? 4.054 7.447 -29.026 1.00 88.38 200 THR A C 1
ATOM 1576 O O . THR A 1 200 ? 4.746 8.070 -29.842 1.00 88.38 200 THR A O 1
ATOM 1579 N N . LEU A 1 201 ? 4.559 6.925 -27.911 1.00 92.31 201 LEU A N 1
ATOM 1580 C CA . LEU A 1 201 ? 5.976 7.042 -27.614 1.00 92.31 201 LEU A CA 1
ATOM 1581 C C . LEU A 1 201 ? 6.830 6.295 -28.651 1.00 92.31 201 LEU A C 1
ATOM 1583 O O . LEU A 1 201 ? 6.504 5.177 -29.067 1.00 92.31 201 LEU A O 1
ATOM 1587 N N . ILE A 1 202 ? 7.931 6.911 -29.065 1.00 93.81 202 ILE A N 1
ATOM 1588 C CA . ILE A 1 202 ? 8.939 6.342 -29.951 1.00 93.81 202 ILE A CA 1
ATOM 1589 C C . ILE A 1 202 ? 10.275 6.305 -29.217 1.00 93.81 202 ILE A C 1
ATOM 1591 O O . ILE A 1 202 ? 10.686 7.290 -28.610 1.00 93.81 202 ILE A O 1
ATOM 1595 N N . ALA A 1 203 ? 10.962 5.169 -29.317 1.00 93.38 203 ALA A N 1
ATOM 1596 C CA . ALA A 1 203 ? 12.343 5.013 -28.894 1.00 93.38 203 ALA A CA 1
ATOM 1597 C C . ALA A 1 203 ? 13.238 4.752 -30.113 1.00 93.38 203 ALA A C 1
ATOM 1599 O O . ALA A 1 203 ? 13.012 3.808 -30.879 1.00 93.38 203 ALA A O 1
ATOM 1600 N N . TRP A 1 204 ? 14.252 5.593 -30.293 1.00 92.75 204 TRP A N 1
ATOM 1601 C CA . TRP A 1 204 ? 15.236 5.495 -31.364 1.00 92.75 204 TRP A CA 1
ATOM 1602 C C . TRP A 1 204 ? 16.548 4.929 -30.838 1.00 92.75 204 TRP A C 1
ATOM 1604 O O . TRP A 1 204 ? 17.074 5.428 -29.848 1.00 92.75 204 TRP A O 1
ATOM 1614 N N . SER A 1 205 ? 17.111 3.932 -31.514 1.00 91.56 205 SER A N 1
ATOM 1615 C CA . SER A 1 205 ? 18.436 3.398 -31.182 1.00 91.56 205 SER A CA 1
ATOM 1616 C C . SER A 1 205 ? 19.156 2.897 -32.435 1.00 91.56 205 SER A C 1
ATOM 1618 O O . SER A 1 205 ? 18.497 2.353 -33.325 1.00 91.56 205 SER A O 1
ATOM 1620 N N . PRO A 1 206 ? 20.494 3.014 -32.529 1.00 88.94 206 PRO A N 1
ATOM 1621 C CA . PRO A 1 206 ? 21.273 2.313 -33.554 1.00 88.94 206 PRO A CA 1
ATOM 1622 C C . PRO A 1 206 ? 21.116 0.787 -33.471 1.00 88.94 206 PRO A C 1
ATOM 1624 O O . PRO A 1 206 ? 21.164 0.107 -34.492 1.00 88.94 206 PRO A O 1
ATOM 1627 N N . ALA A 1 207 ? 20.862 0.273 -32.264 1.00 91.31 207 ALA A N 1
ATOM 1628 C CA . ALA A 1 207 ? 20.695 -1.137 -31.921 1.00 91.31 207 ALA A CA 1
ATOM 1629 C C . ALA A 1 207 ? 19.233 -1.418 -31.519 1.00 91.31 207 ALA A C 1
ATOM 1631 O O . ALA A 1 207 ? 18.912 -1.857 -30.414 1.00 91.31 207 ALA A O 1
ATOM 1632 N N . ALA A 1 208 ? 18.292 -1.055 -32.397 1.00 92.38 208 ALA A N 1
ATOM 1633 C CA . ALA A 1 208 ? 16.867 -1.083 -32.071 1.00 92.38 208 ALA A CA 1
ATOM 1634 C C . ALA A 1 208 ? 16.305 -2.505 -31.848 1.00 92.38 208 ALA A C 1
ATOM 1636 O O . ALA A 1 208 ? 15.235 -2.644 -31.250 1.00 92.38 208 ALA A O 1
ATOM 1637 N N . ASP A 1 209 ? 16.952 -3.559 -32.365 1.00 92.50 209 ASP A N 1
ATOM 1638 C CA . ASP A 1 209 ? 16.518 -4.947 -32.125 1.00 92.50 209 ASP A CA 1
ATOM 1639 C C . ASP A 1 209 ? 16.942 -5.419 -30.735 1.00 92.50 209 ASP A C 1
ATOM 1641 O O . ASP A 1 209 ? 16.129 -5.995 -30.005 1.00 92.50 209 ASP A O 1
ATOM 1645 N N . GLU A 1 210 ? 18.173 -5.093 -30.348 1.00 92.19 210 GLU A N 1
ATOM 1646 C CA . GLU A 1 210 ? 18.741 -5.321 -29.024 1.00 92.19 210 GLU A CA 1
ATOM 1647 C C . GLU A 1 210 ? 17.965 -4.540 -27.962 1.00 92.19 210 GLU A C 1
ATOM 1649 O O . GLU A 1 210 ? 17.560 -5.120 -26.956 1.00 92.19 210 GLU A O 1
ATOM 1654 N N . LEU A 1 211 ? 17.644 -3.267 -28.224 1.00 91.44 211 LEU A N 1
ATOM 1655 C CA . LEU A 1 211 ? 16.780 -2.468 -27.351 1.00 91.44 211 LEU A CA 1
ATOM 1656 C C . LEU A 1 211 ? 15.408 -3.128 -27.187 1.00 91.44 211 LEU A C 1
ATOM 1658 O O . LEU A 1 211 ? 14.877 -3.216 -26.082 1.00 91.44 211 LEU A O 1
ATOM 1662 N N . GLY A 1 212 ? 14.836 -3.639 -28.277 1.00 90.12 212 GLY A N 1
ATOM 1663 C CA . GLY A 1 212 ? 13.578 -4.371 -28.212 1.00 90.12 212 GLY A CA 1
ATOM 1664 C C . GLY A 1 212 ? 13.673 -5.653 -27.387 1.00 90.12 212 GLY A C 1
ATOM 1665 O O . GLY A 1 212 ? 12.715 -5.994 -26.696 1.00 90.12 212 GLY A O 1
ATOM 1666 N N . ALA A 1 213 ? 14.798 -6.366 -27.444 1.00 86.81 213 ALA A N 1
ATOM 1667 C CA . ALA A 1 213 ? 15.041 -7.544 -26.617 1.00 86.81 213 ALA A CA 1
ATOM 1668 C C . ALA A 1 213 ? 15.195 -7.180 -25.134 1.00 86.81 213 ALA A C 1
ATOM 1670 O O . ALA A 1 213 ? 14.563 -7.826 -24.299 1.00 86.81 213 ALA A O 1
ATOM 1671 N N . ALA A 1 214 ? 15.940 -6.117 -24.822 1.00 81.56 214 ALA A N 1
ATOM 1672 C CA . ALA A 1 214 ? 16.113 -5.608 -23.463 1.00 81.56 214 ALA A CA 1
ATOM 1673 C C . ALA A 1 214 ? 14.775 -5.171 -22.846 1.00 81.56 214 ALA A C 1
ATOM 1675 O O . ALA A 1 214 ? 14.429 -5.605 -21.751 1.00 81.56 214 ALA A O 1
ATOM 1676 N N . LEU A 1 215 ? 13.961 -4.407 -23.582 1.00 83.81 215 LEU A N 1
ATOM 1677 C CA . LEU A 1 215 ? 12.626 -3.998 -23.129 1.00 83.81 215 LEU A CA 1
ATOM 1678 C C . LEU A 1 215 ? 11.704 -5.201 -22.894 1.00 83.81 215 LEU A C 1
ATOM 1680 O O . LEU A 1 215 ? 10.971 -5.225 -21.909 1.00 83.81 215 LEU A O 1
ATOM 1684 N N . ARG A 1 216 ? 11.750 -6.229 -23.751 1.00 82.38 216 ARG A N 1
ATOM 1685 C CA . ARG A 1 216 ? 10.983 -7.467 -23.522 1.00 82.38 216 ARG A CA 1
ATOM 1686 C C . ARG A 1 216 ? 11.433 -8.201 -22.261 1.00 82.38 216 ARG A C 1
ATOM 1688 O O . ARG A 1 216 ? 10.582 -8.656 -21.503 1.00 82.38 216 ARG A O 1
ATOM 1695 N N . ALA A 1 217 ? 12.742 -8.293 -22.026 1.00 72.56 217 ALA A N 1
ATOM 1696 C CA . ALA A 1 217 ? 13.286 -8.878 -20.800 1.00 72.56 217 ALA A CA 1
ATOM 1697 C C . ALA A 1 217 ? 12.879 -8.079 -19.549 1.00 72.56 217 ALA A C 1
ATOM 1699 O O . ALA A 1 217 ? 12.690 -8.663 -18.487 1.00 72.56 217 ALA A O 1
ATOM 1700 N N . ALA A 1 218 ? 12.681 -6.767 -19.698 1.00 64.56 218 ALA A N 1
ATOM 1701 C CA . ALA A 1 218 ? 12.229 -5.856 -18.654 1.00 64.56 218 ALA A CA 1
ATOM 1702 C C . ALA A 1 218 ? 10.694 -5.728 -18.530 1.00 64.56 218 ALA A C 1
ATOM 1704 O O . ALA A 1 218 ? 10.234 -4.844 -17.820 1.00 64.56 218 ALA A O 1
ATOM 1705 N N . GLY A 1 219 ? 9.895 -6.563 -19.213 1.00 70.50 219 GLY A N 1
ATOM 1706 C CA . GLY A 1 219 ? 8.437 -6.635 -19.005 1.00 70.50 219 GLY A CA 1
ATOM 1707 C C . GLY A 1 219 ? 7.549 -6.027 -20.100 1.00 70.50 219 GLY A C 1
ATOM 1708 O O . GLY A 1 219 ? 6.322 -6.090 -20.001 1.00 70.50 219 GLY A O 1
ATOM 1709 N N . TRP A 1 220 ? 8.112 -5.486 -21.185 1.00 85.62 220 TRP A N 1
ATOM 1710 C CA . TRP A 1 220 ? 7.317 -5.004 -22.319 1.00 85.62 220 TRP A CA 1
ATOM 1711 C C . TRP A 1 220 ? 6.815 -6.161 -23.193 1.00 85.62 220 TRP A C 1
ATOM 1713 O O . TRP A 1 220 ? 7.598 -6.937 -23.742 1.00 85.62 220 TRP A O 1
ATOM 1723 N N . ALA A 1 221 ? 5.505 -6.227 -23.422 1.00 81.12 221 ALA A N 1
ATOM 1724 C CA . ALA A 1 221 ? 4.894 -7.240 -24.275 1.00 81.12 221 ALA A CA 1
ATOM 1725 C C . ALA A 1 221 ? 4.989 -6.867 -25.769 1.00 81.12 221 ALA A C 1
ATOM 1727 O O . ALA A 1 221 ? 4.839 -5.693 -26.123 1.00 81.12 221 ALA A O 1
ATOM 1728 N N . PRO A 1 222 ? 5.197 -7.833 -26.682 1.00 87.38 222 PRO A N 1
ATOM 1729 C CA . PRO A 1 222 ? 5.163 -7.573 -28.117 1.00 87.38 222 PRO A CA 1
ATOM 1730 C C . PRO A 1 222 ? 3.748 -7.213 -28.592 1.00 87.38 222 PRO A C 1
ATOM 1732 O O . PRO A 1 222 ? 2.787 -7.919 -28.306 1.00 87.38 222 PRO A O 1
ATOM 1735 N N . ALA A 1 223 ? 3.634 -6.134 -29.370 1.00 87.50 223 ALA A N 1
ATOM 1736 C CA . ALA A 1 223 ? 2.379 -5.640 -29.953 1.00 87.50 223 ALA A CA 1
ATOM 1737 C C . ALA A 1 223 ? 2.447 -5.510 -31.493 1.00 87.50 223 ALA A C 1
ATOM 1739 O O . ALA A 1 223 ? 1.600 -4.881 -32.130 1.00 87.50 223 ALA A O 1
ATOM 1740 N N . GLY A 1 224 ? 3.492 -6.069 -32.109 1.00 86.69 224 GLY A N 1
ATOM 1741 C CA . GLY A 1 224 ? 3.727 -6.070 -33.553 1.00 86.69 224 GLY A CA 1
ATOM 1742 C C . GLY A 1 224 ? 5.195 -5.835 -33.906 1.00 86.69 224 GLY A C 1
ATOM 1743 O O . GLY A 1 224 ? 6.052 -5.701 -33.031 1.00 86.69 224 GLY A O 1
ATOM 1744 N N . ALA A 1 225 ? 5.496 -5.756 -35.205 1.00 84.75 225 ALA A N 1
ATOM 1745 C CA . ALA A 1 225 ? 6.847 -5.455 -35.677 1.00 84.75 225 ALA A CA 1
ATOM 1746 C C . ALA A 1 225 ? 7.305 -4.091 -35.139 1.00 84.75 225 ALA A C 1
ATOM 1748 O O . ALA A 1 225 ? 6.653 -3.076 -35.395 1.00 84.75 225 ALA A O 1
ATOM 1749 N N . ARG A 1 226 ? 8.406 -4.082 -34.372 1.00 87.06 226 ARG A N 1
ATOM 1750 C CA . ARG A 1 226 ? 8.953 -2.885 -33.705 1.00 87.06 226 ARG A CA 1
ATOM 1751 C C . ARG A 1 226 ? 7.940 -2.158 -32.807 1.00 87.06 226 ARG A C 1
ATOM 1753 O O . ARG A 1 226 ? 8.055 -0.954 -32.599 1.00 87.06 226 ARG A O 1
ATOM 1760 N N . ARG A 1 227 ? 6.932 -2.859 -32.282 1.00 94.00 227 ARG A N 1
ATOM 1761 C CA . ARG A 1 227 ? 5.931 -2.299 -31.366 1.00 94.00 227 ARG A CA 1
ATOM 1762 C C . ARG A 1 227 ? 5.872 -3.118 -30.097 1.00 94.00 227 ARG A C 1
ATOM 1764 O O . ARG A 1 227 ? 5.727 -4.338 -30.157 1.00 94.00 227 ARG A O 1
ATOM 1771 N N . LEU A 1 228 ? 5.954 -2.433 -28.970 1.00 91.38 228 LEU A N 1
ATOM 1772 C CA . LEU A 1 228 ? 5.886 -3.023 -27.647 1.00 91.38 228 LEU A CA 1
ATOM 1773 C C . LEU A 1 228 ? 4.846 -2.286 -26.800 1.00 91.38 228 LEU A C 1
ATOM 1775 O O . LEU A 1 228 ? 4.531 -1.126 -27.062 1.00 91.38 228 LEU A O 1
ATOM 1779 N N . HIS A 1 229 ? 4.325 -2.950 -25.778 1.00 89.56 229 HIS A N 1
ATOM 1780 C CA . HIS A 1 229 ? 3.374 -2.384 -24.832 1.00 89.56 229 HIS A CA 1
ATOM 1781 C C . HIS A 1 229 ? 3.837 -2.678 -23.407 1.00 89.56 229 HIS A C 1
ATOM 1783 O O . HIS A 1 229 ? 4.019 -3.838 -23.041 1.00 89.56 229 HIS A O 1
ATOM 1789 N N . HIS A 1 230 ? 4.021 -1.630 -22.608 1.00 82.56 230 HIS A N 1
ATOM 1790 C CA . HIS A 1 230 ? 4.193 -1.778 -21.172 1.00 82.56 230 HIS A CA 1
ATOM 1791 C C . HIS A 1 230 ? 2.838 -1.764 -20.484 1.00 82.56 230 HIS A C 1
ATOM 1793 O O . HIS A 1 230 ? 2.081 -0.813 -20.665 1.00 82.56 230 HIS A O 1
ATOM 1799 N N . ARG A 1 231 ? 2.572 -2.751 -19.627 1.00 73.06 231 ARG A N 1
ATOM 1800 C CA . ARG A 1 231 ? 1.320 -2.842 -18.854 1.00 73.06 231 ARG A CA 1
ATOM 1801 C C . ARG A 1 231 ? 1.007 -1.575 -18.052 1.00 73.06 231 ARG A C 1
ATOM 1803 O O . ARG A 1 231 ? -0.148 -1.244 -17.827 1.00 73.06 231 ARG A O 1
ATOM 1810 N N . VAL A 1 232 ? 2.060 -0.893 -17.610 1.00 66.62 232 VAL A N 1
ATOM 1811 C CA . VAL A 1 232 ? 1.990 0.243 -16.700 1.00 66.62 232 VAL A CA 1
ATOM 1812 C C . VAL A 1 232 ? 2.124 1.577 -17.453 1.00 66.62 232 VAL A C 1
ATOM 1814 O O . VAL A 1 232 ? 1.486 2.550 -17.065 1.00 66.62 232 VAL A O 1
ATOM 1817 N N . TRP A 1 233 ? 2.915 1.653 -18.525 1.00 80.00 233 TRP A N 1
ATOM 1818 C CA . TRP A 1 233 ? 3.207 2.940 -19.175 1.00 80.00 233 TRP A CA 1
ATOM 1819 C C . TRP A 1 233 ? 2.486 3.149 -20.503 1.00 80.00 233 TRP A C 1
ATOM 1821 O O . TRP A 1 233 ? 2.233 4.286 -20.886 1.00 80.00 233 TRP A O 1
ATOM 1831 N N . GLY A 1 234 ? 2.100 2.067 -21.179 1.00 84.56 234 GLY A N 1
ATOM 1832 C CA . GLY A 1 234 ? 1.470 2.134 -22.488 1.00 84.56 234 GLY A CA 1
ATOM 1833 C C . GLY A 1 234 ? 2.413 1.778 -23.646 1.00 84.56 234 GLY A C 1
ATOM 1834 O O . GLY A 1 234 ? 3.445 1.112 -23.461 1.00 84.56 234 GLY A O 1
ATOM 1835 N N . PRO A 1 235 ? 1.999 2.082 -24.886 1.00 92.94 235 PRO A N 1
ATOM 1836 C CA . PRO A 1 235 ? 2.657 1.600 -26.094 1.00 92.94 235 PRO A CA 1
ATOM 1837 C C . PRO A 1 235 ? 3.932 2.380 -26.432 1.00 92.94 235 PRO A C 1
ATOM 1839 O O . PRO A 1 235 ? 3.998 3.598 -26.295 1.00 92.94 235 PRO A O 1
ATOM 1842 N N . VAL A 1 236 ? 4.929 1.673 -26.966 1.00 94.62 236 VAL A N 1
ATOM 1843 C CA . VAL A 1 236 ? 6.141 2.258 -27.551 1.00 94.62 236 VAL A CA 1
ATOM 1844 C C . VAL A 1 236 ? 6.438 1.644 -28.917 1.00 94.62 236 VAL A C 1
ATOM 1846 O O . VAL A 1 236 ? 6.281 0.438 -29.139 1.00 94.62 236 VAL A O 1
ATOM 1849 N N . ARG A 1 237 ? 6.892 2.475 -29.855 1.00 96.00 237 ARG A N 1
ATOM 1850 C CA . ARG A 1 237 ? 7.416 2.044 -31.155 1.00 96.00 237 ARG A CA 1
ATOM 1851 C C . ARG A 1 237 ? 8.929 2.198 -31.193 1.00 96.00 237 ARG A C 1
ATOM 1853 O O . ARG A 1 237 ? 9.460 3.224 -30.793 1.00 96.00 237 ARG A O 1
ATOM 1860 N N . LEU A 1 238 ? 9.618 1.196 -31.715 1.00 94.88 238 LEU A N 1
ATOM 1861 C CA . LEU A 1 238 ? 11.066 1.218 -31.878 1.00 94.88 238 LEU A CA 1
ATOM 1862 C C . LEU A 1 238 ? 11.422 1.678 -33.290 1.00 94.88 238 LEU A C 1
ATOM 1864 O O . LEU A 1 238 ? 10.807 1.242 -34.267 1.00 94.88 238 LEU A O 1
ATOM 1868 N N . ARG A 1 239 ? 12.432 2.534 -33.408 1.00 92.50 239 ARG A N 1
ATOM 1869 C CA . ARG A 1 239 ? 12.989 2.972 -34.690 1.00 92.50 239 ARG A CA 1
ATOM 1870 C C . ARG A 1 239 ? 14.508 2.871 -34.665 1.00 92.50 239 ARG A C 1
ATOM 1872 O O . ARG A 1 239 ? 15.145 3.126 -33.647 1.00 92.50 239 ARG A O 1
ATOM 1879 N N . THR A 1 240 ? 15.084 2.528 -35.808 1.00 91.06 240 THR A N 1
ATOM 1880 C CA . THR A 1 240 ? 16.533 2.605 -35.990 1.00 91.06 240 THR A CA 1
ATOM 1881 C C . THR A 1 240 ? 16.925 4.056 -36.259 1.00 91.06 240 THR A C 1
ATOM 1883 O O . THR A 1 240 ? 16.278 4.719 -37.070 1.00 91.06 240 THR A O 1
ATOM 1886 N N . ALA A 1 241 ? 17.963 4.552 -35.590 1.00 82.25 241 ALA A N 1
ATOM 1887 C CA . ALA A 1 241 ? 18.514 5.892 -35.807 1.00 82.25 241 ALA A CA 1
ATOM 1888 C C . ALA A 1 241 ? 20.045 5.851 -35.953 1.00 82.25 241 ALA A C 1
ATOM 1890 O O . ALA A 1 241 ? 20.668 4.900 -35.477 1.00 82.25 241 ALA A O 1
ATOM 1891 N N . PRO A 1 242 ? 20.665 6.854 -36.605 1.00 69.75 242 PRO A N 1
ATOM 1892 C CA . PRO A 1 242 ? 22.119 7.008 -36.605 1.00 69.75 242 PRO A CA 1
ATOM 1893 C C . PRO A 1 242 ? 22.658 7.239 -35.183 1.00 69.75 242 PRO A C 1
ATOM 1895 O O . PRO A 1 242 ? 21.894 7.553 -34.274 1.00 69.75 242 PRO A O 1
ATOM 1898 N N . ALA A 1 243 ? 23.970 7.047 -34.997 1.00 64.44 243 ALA A N 1
ATOM 1899 C CA . ALA A 1 243 ? 24.635 7.016 -33.692 1.00 64.44 243 ALA A CA 1
ATOM 1900 C C . ALA A 1 243 ? 24.193 8.151 -32.746 1.00 64.44 243 ALA A C 1
ATOM 1902 O O . ALA A 1 243 ? 24.331 9.331 -33.060 1.00 64.44 243 ALA A O 1
ATOM 1903 N N . ILE A 1 244 ? 23.684 7.761 -31.576 1.00 63.22 244 ILE A N 1
ATOM 1904 C CA . ILE A 1 244 ? 23.292 8.642 -30.471 1.00 63.22 244 ILE A CA 1
ATOM 1905 C C . ILE A 1 244 ? 24.362 8.497 -29.379 1.00 63.22 244 ILE A C 1
ATOM 1907 O O . ILE A 1 244 ? 24.906 7.407 -29.198 1.00 63.22 244 ILE A O 1
ATOM 1911 N N . ALA A 1 245 ? 24.679 9.575 -28.658 1.00 58.25 245 ALA A N 1
ATOM 1912 C CA . ALA A 1 245 ? 25.585 9.504 -27.513 1.00 58.25 245 ALA A CA 1
ATOM 1913 C C . ALA A 1 245 ? 25.030 8.552 -26.435 1.00 58.25 245 ALA A C 1
ATOM 1915 O O . ALA A 1 245 ? 23.843 8.590 -26.108 1.00 58.25 245 ALA A O 1
ATOM 1916 N N . THR A 1 246 ? 25.887 7.690 -25.890 1.00 54.91 246 THR A N 1
ATOM 1917 C CA . THR A 1 246 ? 25.537 6.766 -24.804 1.00 54.91 246 THR A CA 1
ATOM 1918 C C . THR A 1 246 ? 25.290 7.531 -23.508 1.00 54.91 246 THR A C 1
ATOM 1920 O O . THR A 1 246 ? 26.065 8.420 -23.155 1.00 54.91 246 THR A O 1
ATOM 1923 N N . THR A 1 247 ? 24.243 7.166 -22.770 1.00 49.44 247 THR A N 1
ATOM 1924 C CA . THR A 1 247 ? 24.019 7.670 -21.410 1.00 49.44 247 THR A CA 1
ATOM 1925 C C . THR A 1 247 ? 25.032 7.018 -20.459 1.00 49.44 247 THR A C 1
ATOM 1927 O O . THR A 1 247 ? 25.237 5.806 -20.554 1.00 49.44 247 THR A O 1
ATOM 1930 N N . PRO A 1 248 ? 25.709 7.779 -19.579 1.00 46.16 248 PRO A N 1
ATOM 1931 C CA . PRO A 1 248 ? 26.643 7.203 -18.617 1.00 46.16 248 PRO A CA 1
ATOM 1932 C C . PRO A 1 248 ? 25.918 6.286 -17.610 1.00 46.16 248 PRO A C 1
ATOM 1934 O O . PRO A 1 248 ? 24.739 6.509 -17.326 1.00 46.16 248 PRO A O 1
ATOM 1937 N N . PRO A 1 249 ? 26.602 5.259 -17.073 1.00 50.56 249 PRO A N 1
ATOM 1938 C CA . PRO A 1 249 ? 26.033 4.350 -16.079 1.00 50.56 249 PRO A CA 1
ATOM 1939 C C . PRO A 1 249 ? 25.733 5.048 -14.739 1.00 50.56 249 PRO A C 1
ATOM 1941 O O . PRO A 1 249 ? 26.231 6.141 -14.467 1.00 50.56 249 PRO A O 1
ATOM 1944 N N . HIS A 1 250 ? 24.903 4.386 -13.921 1.00 46.81 250 HIS A N 1
ATOM 1945 C CA . HIS A 1 250 ? 24.400 4.848 -12.621 1.00 46.81 250 HIS A CA 1
ATOM 1946 C C . HIS A 1 250 ? 25.475 5.409 -11.668 1.00 46.81 250 HIS A C 1
ATOM 1948 O O . HIS A 1 250 ? 26.628 4.971 -11.714 1.00 46.81 250 HIS A O 1
ATOM 1954 N N . PRO A 1 251 ? 25.092 6.351 -10.779 1.00 50.50 251 PRO A N 1
ATOM 1955 C CA . PRO A 1 251 ? 26.011 6.986 -9.841 1.00 50.50 251 PRO A CA 1
ATOM 1956 C C . PRO A 1 251 ? 26.621 5.999 -8.833 1.00 50.50 251 PRO A C 1
ATOM 1958 O O . PRO A 1 251 ? 26.130 4.890 -8.625 1.00 50.50 251 PRO A O 1
ATOM 1961 N N . ALA A 1 252 ? 27.740 6.434 -8.248 1.00 49.94 252 ALA A N 1
ATOM 1962 C CA . ALA A 1 252 ? 28.603 5.670 -7.353 1.00 49.94 252 ALA A CA 1
ATOM 1963 C C . ALA A 1 252 ? 27.905 5.200 -6.060 1.00 49.94 252 ALA A C 1
ATOM 1965 O O . ALA A 1 252 ? 26.902 5.761 -5.634 1.00 49.94 252 ALA A O 1
ATOM 1966 N N . ALA A 1 253 ? 28.479 4.164 -5.440 1.00 54.00 253 ALA A N 1
ATOM 1967 C CA . ALA A 1 253 ? 27.959 3.509 -4.240 1.00 54.00 253 ALA A CA 1
ATOM 1968 C C . ALA A 1 253 ? 27.844 4.440 -3.015 1.00 54.00 253 ALA A C 1
ATOM 1970 O O . ALA A 1 253 ? 28.633 5.372 -2.856 1.00 54.00 253 ALA A O 1
ATOM 1971 N N . ALA A 1 254 ? 26.899 4.116 -2.126 1.00 53.81 254 ALA A N 1
ATOM 1972 C CA . ALA A 1 254 ? 26.631 4.844 -0.890 1.00 53.81 254 ALA A CA 1
ATOM 1973 C C . ALA A 1 254 ? 27.819 4.912 0.069 1.00 53.81 254 ALA A C 1
ATOM 1975 O O . ALA A 1 254 ? 28.410 3.886 0.409 1.00 53.81 254 ALA A O 1
ATOM 1976 N N . ALA A 1 255 ? 28.112 6.119 0.560 1.00 63.84 255 ALA A N 1
ATOM 1977 C CA . ALA A 1 255 ? 28.946 6.300 1.739 1.00 63.84 255 ALA A CA 1
ATOM 1978 C C . ALA A 1 255 ? 28.177 5.883 3.008 1.00 63.84 255 ALA A C 1
ATOM 1980 O O . ALA A 1 255 ? 26.946 5.932 3.072 1.00 63.84 255 ALA A O 1
ATOM 1981 N N . ALA A 1 256 ? 28.912 5.422 4.022 1.00 67.25 256 ALA A N 1
ATOM 1982 C CA . ALA A 1 256 ? 28.326 4.942 5.270 1.00 67.25 256 ALA A CA 1
ATOM 1983 C C . ALA A 1 256 ? 27.496 6.039 5.964 1.00 67.25 256 ALA A C 1
ATOM 1985 O O . ALA A 1 256 ? 27.914 7.193 6.031 1.00 67.25 256 ALA A O 1
ATOM 1986 N N . GLY A 1 257 ? 26.319 5.675 6.484 1.00 74.25 257 GLY A N 1
ATOM 1987 C CA . GLY A 1 257 ? 25.442 6.593 7.226 1.00 74.25 257 GLY A CA 1
ATOM 1988 C C . GLY A 1 257 ? 24.589 7.548 6.378 1.00 74.25 257 GLY A C 1
ATOM 1989 O O . GLY A 1 257 ? 23.819 8.319 6.948 1.00 74.25 257 GLY A O 1
ATOM 1990 N N . GLN A 1 258 ? 24.671 7.486 5.045 1.00 85.00 258 GLN A N 1
ATOM 1991 C CA . GLN A 1 258 ? 23.911 8.359 4.147 1.00 85.00 258 GLN A CA 1
ATOM 1992 C C . GLN A 1 258 ? 22.734 7.648 3.471 1.00 85.00 258 GLN A C 1
ATOM 1994 O O . GLN A 1 258 ? 22.853 6.524 2.983 1.00 85.00 258 GLN A O 1
ATOM 1999 N N . TRP A 1 259 ? 21.605 8.348 3.407 1.00 84.69 259 TRP A N 1
ATOM 2000 C CA . TRP A 1 259 ? 20.475 8.019 2.548 1.00 84.69 259 TRP A CA 1
ATOM 2001 C C . TRP A 1 259 ? 20.770 8.441 1.117 1.00 84.69 259 TRP A C 1
ATOM 2003 O O . TRP A 1 259 ? 21.331 9.512 0.887 1.00 84.69 259 TRP A O 1
ATOM 2013 N N . GLN A 1 260 ? 20.364 7.621 0.153 1.00 84.12 2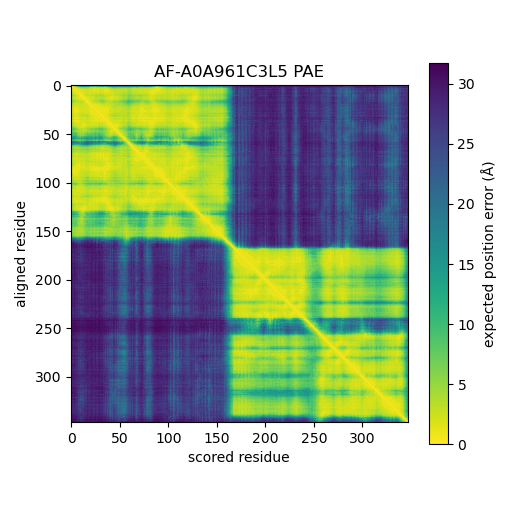60 GLN A N 1
ATOM 2014 C CA . GLN A 1 260 ? 20.556 7.908 -1.267 1.00 84.12 260 GLN A CA 1
ATOM 2015 C C . GLN A 1 260 ? 19.275 7.708 -2.055 1.00 84.12 260 GLN A C 1
ATOM 2017 O O . GLN A 1 260 ? 18.432 6.895 -1.679 1.00 84.12 260 GLN A O 1
ATOM 2022 N N . LEU A 1 261 ? 19.159 8.396 -3.190 1.00 80.50 261 LEU A N 1
ATOM 2023 C CA . LEU A 1 261 ? 18.172 8.024 -4.196 1.00 80.50 261 LEU A CA 1
ATOM 2024 C C . LEU A 1 261 ? 18.433 6.586 -4.646 1.00 80.50 261 LEU A C 1
ATOM 2026 O O . LEU A 1 261 ? 19.577 6.199 -4.899 1.00 80.50 261 LEU A O 1
ATOM 2030 N N . ALA A 1 262 ? 17.372 5.790 -4.756 1.00 73.31 262 ALA A N 1
ATOM 2031 C CA . ALA A 1 262 ? 17.497 4.478 -5.364 1.00 73.31 262 ALA A CA 1
ATOM 2032 C C . ALA A 1 262 ? 18.027 4.632 -6.795 1.00 73.31 262 ALA A C 1
ATOM 2034 O O . ALA A 1 262 ? 17.635 5.559 -7.494 1.00 73.31 262 ALA A O 1
ATOM 2035 N N . PRO A 1 263 ? 18.894 3.735 -7.287 1.00 68.75 263 PRO A N 1
ATOM 2036 C CA . PRO A 1 263 ? 19.437 3.874 -8.634 1.00 68.75 263 PRO A CA 1
ATOM 2037 C C . PRO A 1 263 ? 18.316 3.871 -9.680 1.00 68.75 263 PRO A C 1
ATOM 2039 O O . PRO A 1 263 ? 18.370 4.599 -10.660 1.00 68.75 263 PRO A O 1
ATOM 2042 N N . ARG A 1 264 ? 17.247 3.108 -9.448 1.00 74.62 264 ARG A N 1
ATOM 2043 C CA . ARG A 1 264 ? 16.172 2.874 -10.415 1.00 74.62 264 ARG A CA 1
ATOM 2044 C C . ARG A 1 264 ? 14.923 3.686 -10.091 1.00 74.62 264 ARG A C 1
ATOM 2046 O O . ARG A 1 264 ? 13.852 3.112 -9.926 1.00 74.62 264 ARG A O 1
ATOM 2053 N N . VAL A 1 265 ? 15.051 5.000 -9.981 1.00 77.75 265 VAL A N 1
ATOM 2054 C CA . VAL A 1 265 ? 13.929 5.896 -9.674 1.00 77.75 265 VAL A CA 1
ATOM 2055 C C . VAL A 1 265 ? 13.860 7.043 -10.675 1.00 77.75 265 VAL A C 1
ATOM 2057 O O . VAL A 1 265 ? 14.886 7.536 -11.139 1.00 77.75 265 VAL A O 1
ATOM 2060 N N . ALA A 1 266 ? 12.648 7.475 -11.002 1.00 82.25 266 ALA A N 1
ATOM 2061 C CA . ALA A 1 266 ? 12.409 8.748 -11.672 1.00 82.25 266 ALA A CA 1
ATOM 2062 C C . ALA A 1 266 ? 11.392 9.563 -10.884 1.00 82.25 266 ALA A C 1
ATOM 2064 O O . ALA A 1 266 ? 10.483 8.993 -10.281 1.00 82.25 266 ALA A O 1
ATOM 2065 N N . ALA A 1 267 ? 11.522 10.885 -10.941 1.00 83.44 267 ALA A N 1
ATOM 2066 C CA . ALA A 1 267 ? 10.495 11.794 -10.466 1.00 83.44 267 ALA A CA 1
ATOM 2067 C C . ALA A 1 267 ? 10.235 12.906 -11.475 1.00 83.44 267 ALA A C 1
ATOM 2069 O O . ALA A 1 267 ? 11.158 13.382 -12.138 1.00 83.44 267 ALA A O 1
ATOM 2070 N N . ILE A 1 268 ? 8.969 13.293 -11.581 1.00 85.50 268 ILE A N 1
ATOM 2071 C CA . ILE A 1 268 ? 8.461 14.314 -12.487 1.00 85.50 268 ILE A CA 1
ATOM 2072 C C . ILE A 1 268 ? 7.772 15.384 -11.647 1.00 85.50 268 ILE A C 1
ATOM 2074 O O . ILE A 1 268 ? 6.871 15.078 -10.866 1.00 85.50 268 ILE A O 1
ATOM 2078 N N . GLU A 1 269 ? 8.178 16.638 -11.817 1.00 82.69 269 GLU A N 1
ATOM 2079 C CA . GLU A 1 269 ? 7.446 17.774 -11.261 1.00 82.69 269 GLU A CA 1
ATOM 2080 C C . GLU A 1 269 ? 6.200 18.031 -12.116 1.00 82.69 269 GLU A C 1
ATOM 2082 O O . GLU A 1 269 ? 6.287 18.196 -13.333 1.00 82.69 269 GLU A O 1
ATOM 2087 N N . SER A 1 270 ? 5.028 18.030 -11.486 1.00 73.75 270 SER A N 1
ATOM 2088 C CA . SER A 1 270 ? 3.734 18.204 -12.143 1.00 73.75 270 SER A CA 1
ATOM 2089 C C . SER A 1 270 ? 2.878 19.174 -11.335 1.00 73.75 270 SER A C 1
ATOM 2091 O O . SER A 1 270 ? 2.220 18.800 -10.362 1.00 73.75 270 SER A O 1
ATOM 2093 N N . GLY A 1 271 ? 2.867 20.440 -11.750 1.00 75.69 271 GLY A N 1
ATOM 2094 C CA . GLY A 1 271 ? 2.176 21.501 -11.021 1.00 75.69 271 GLY A CA 1
ATOM 2095 C C . GLY A 1 271 ? 2.831 21.759 -9.663 1.00 75.69 271 GLY A C 1
ATOM 2096 O O . GLY A 1 271 ? 4.009 22.091 -9.606 1.00 75.69 271 GLY A O 1
ATOM 2097 N N . ALA A 1 272 ? 2.063 21.620 -8.580 1.00 66.19 272 ALA A N 1
ATOM 2098 C CA . ALA A 1 272 ? 2.546 21.813 -7.210 1.00 66.19 272 ALA A CA 1
ATOM 2099 C C . ALA A 1 272 ? 3.134 20.541 -6.576 1.00 66.19 272 ALA A C 1
ATOM 2101 O O . ALA A 1 272 ? 3.525 20.587 -5.414 1.00 66.19 272 ALA A O 1
ATOM 2102 N N . HIS A 1 273 ? 3.160 19.425 -7.312 1.00 73.75 273 HIS A N 1
ATOM 2103 C CA . HIS A 1 273 ? 3.505 18.119 -6.768 1.00 73.75 273 HIS A CA 1
ATOM 2104 C C . HIS A 1 273 ? 4.691 17.471 -7.470 1.00 73.75 273 HIS A C 1
ATOM 2106 O O . HIS A 1 273 ? 4.913 17.678 -8.667 1.00 73.75 273 HIS A O 1
ATOM 2112 N N . VAL A 1 274 ? 5.406 16.614 -6.744 1.00 74.88 274 VAL A N 1
ATOM 2113 C CA . VAL A 1 274 ? 6.385 15.685 -7.324 1.00 74.88 274 VAL A CA 1
ATOM 2114 C C . VAL A 1 274 ? 5.771 14.292 -7.414 1.00 74.88 274 VAL A C 1
ATOM 2116 O O . VAL A 1 274 ? 5.276 13.756 -6.425 1.00 74.88 274 VAL A O 1
ATOM 2119 N N . ILE A 1 275 ? 5.829 13.684 -8.598 1.00 76.81 275 ILE A N 1
ATOM 2120 C CA . ILE A 1 275 ? 5.387 12.307 -8.833 1.00 76.81 275 ILE A CA 1
ATOM 2121 C C . ILE A 1 275 ? 6.618 11.433 -9.040 1.00 76.81 275 ILE A C 1
ATOM 2123 O O . ILE A 1 275 ? 7.322 11.610 -10.032 1.00 76.81 275 ILE A O 1
ATOM 2127 N N . ALA A 1 276 ? 6.864 10.479 -8.143 1.00 77.50 276 ALA A N 1
ATOM 2128 C CA . ALA A 1 276 ? 8.011 9.574 -8.211 1.00 77.50 276 ALA A CA 1
ATOM 2129 C C . ALA A 1 276 ? 7.593 8.125 -8.483 1.00 77.50 276 ALA A C 1
ATOM 2131 O O . ALA A 1 276 ? 6.533 7.680 -8.044 1.00 77.50 276 ALA A O 1
ATOM 2132 N N . ALA A 1 277 ? 8.432 7.378 -9.200 1.00 7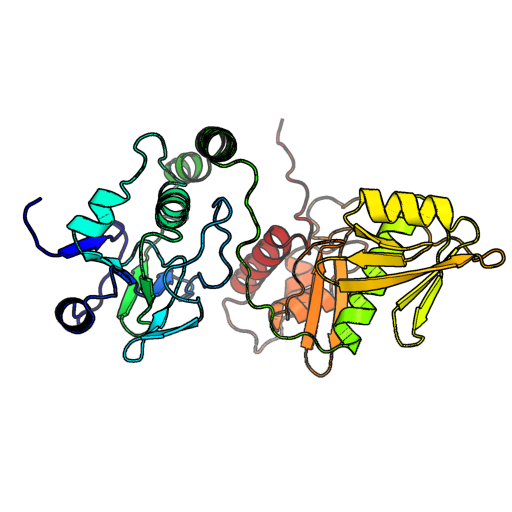1.00 277 ALA A N 1
ATOM 2133 C CA . ALA A 1 277 ? 8.212 5.966 -9.485 1.00 71.00 277 ALA A CA 1
ATOM 2134 C C . ALA A 1 277 ? 9.528 5.174 -9.440 1.00 71.00 277 ALA A C 1
ATOM 2136 O O . ALA A 1 277 ? 10.509 5.585 -10.072 1.00 71.00 277 ALA A O 1
ATOM 2137 N N . PRO A 1 278 ? 9.550 3.999 -8.785 1.00 70.44 278 PRO A N 1
ATOM 2138 C CA . PRO A 1 278 ? 10.583 3.007 -9.030 1.00 70.44 278 PRO A CA 1
ATOM 2139 C C . PRO A 1 278 ? 10.420 2.479 -10.454 1.00 70.44 278 PRO A C 1
ATOM 2141 O O . PRO A 1 278 ? 9.311 2.247 -10.931 1.00 70.44 278 PRO A O 1
ATOM 2144 N N . LEU A 1 279 ? 11.521 2.250 -11.145 1.00 72.19 279 LEU A N 1
ATOM 2145 C CA . LEU A 1 279 ? 11.530 1.854 -12.542 1.00 72.19 279 LEU A CA 1
ATOM 2146 C C . LEU A 1 279 ? 12.098 0.436 -12.715 1.00 72.19 279 LEU A C 1
ATOM 2148 O O . LEU A 1 279 ? 12.968 0.000 -11.954 1.00 72.19 279 LEU A O 1
ATOM 2152 N N . PRO A 1 280 ? 11.659 -0.302 -13.747 1.00 61.41 280 PRO A N 1
ATOM 2153 C CA . PRO A 1 280 ? 10.715 0.109 -14.789 1.00 61.41 280 PRO A CA 1
ATOM 2154 C C . PRO A 1 280 ? 9.233 -0.113 -14.443 1.00 61.41 280 PRO A C 1
ATOM 2156 O O . PRO A 1 280 ? 8.383 0.380 -15.170 1.00 61.41 280 PRO A O 1
ATOM 2159 N N . ASP A 1 281 ? 8.907 -0.831 -13.368 1.00 61.22 281 ASP A N 1
ATOM 2160 C CA . ASP A 1 281 ? 7.549 -1.349 -13.113 1.00 61.22 281 ASP A CA 1
ATOM 2161 C C . ASP A 1 281 ? 6.850 -0.774 -11.877 1.00 61.22 281 ASP A C 1
ATOM 2163 O O . ASP A 1 281 ? 5.705 -1.132 -11.583 1.00 61.22 281 ASP A O 1
ATOM 2167 N N . GLY A 1 282 ? 7.538 0.063 -11.106 1.00 55.03 282 GLY A N 1
ATOM 2168 C CA . GLY A 1 282 ? 7.029 0.546 -9.834 1.00 55.03 282 GLY A CA 1
ATOM 2169 C C . GLY A 1 282 ? 5.812 1.466 -9.988 1.00 55.03 282 GLY A C 1
ATOM 2170 O O . GLY A 1 282 ? 5.564 2.045 -11.053 1.00 55.03 282 GLY A O 1
ATOM 2171 N N . PRO A 1 283 ? 4.995 1.585 -8.927 1.00 57.75 283 PRO A N 1
ATOM 2172 C CA . PRO A 1 283 ? 3.877 2.513 -8.926 1.00 57.75 283 PRO A CA 1
ATOM 2173 C C . PRO A 1 283 ? 4.394 3.954 -9.004 1.00 57.75 283 PRO A C 1
ATOM 2175 O O . PRO A 1 283 ? 5.390 4.289 -8.372 1.00 57.75 283 PRO A O 1
ATOM 2178 N N . ALA A 1 284 ? 3.700 4.796 -9.770 1.00 65.06 284 ALA A N 1
ATOM 2179 C CA . ALA A 1 284 ? 3.893 6.237 -9.699 1.00 65.06 284 ALA A CA 1
ATOM 2180 C C . ALA A 1 284 ? 3.084 6.777 -8.519 1.00 65.06 284 ALA A C 1
ATOM 2182 O O . ALA A 1 284 ? 1.913 6.419 -8.371 1.00 65.06 284 ALA A O 1
ATOM 2183 N N . LEU A 1 285 ? 3.717 7.598 -7.692 1.00 63.28 285 LEU A N 1
ATOM 2184 C CA . LEU A 1 285 ? 3.179 8.076 -6.426 1.00 63.28 285 LEU A CA 1
ATOM 2185 C C . LEU A 1 285 ? 3.357 9.586 -6.348 1.00 63.28 285 LEU A C 1
ATOM 2187 O O . LEU A 1 285 ? 4.456 10.085 -6.593 1.00 63.28 285 LEU A O 1
ATOM 2191 N N . VAL A 1 286 ? 2.295 10.296 -5.977 1.00 68.56 286 VAL A N 1
ATOM 2192 C CA . VAL A 1 286 ? 2.402 11.692 -5.549 1.00 68.56 286 VAL A CA 1
ATOM 2193 C C . VAL A 1 286 ? 3.113 11.708 -4.198 1.00 68.56 286 VAL A C 1
ATOM 2195 O O . VAL A 1 286 ? 2.696 11.026 -3.260 1.00 68.56 286 VAL A O 1
ATOM 2198 N N . LEU A 1 287 ? 4.218 12.442 -4.109 1.00 68.00 287 LEU A N 1
ATOM 2199 C CA . LEU A 1 287 ? 4.982 12.561 -2.876 1.00 68.00 287 LEU A CA 1
ATOM 2200 C C . LEU A 1 287 ? 4.248 13.455 -1.867 1.00 68.00 287 LEU A C 1
ATOM 2202 O O . LEU A 1 287 ? 3.604 14.439 -2.224 1.00 68.00 287 LEU A O 1
ATOM 2206 N N . SER A 1 288 ? 4.360 13.116 -0.581 1.00 63.78 288 SER A N 1
ATOM 2207 C CA . SER A 1 288 ? 3.925 14.010 0.495 1.00 63.78 288 SER A CA 1
ATOM 2208 C C . SER A 1 288 ? 4.823 15.256 0.547 1.00 63.78 288 SER A C 1
ATOM 2210 O O . SER A 1 288 ? 5.971 15.186 0.110 1.00 63.78 288 SER A O 1
ATOM 2212 N N . PRO A 1 289 ? 4.385 16.378 1.144 1.00 67.50 289 PRO A N 1
ATOM 2213 C CA . PRO A 1 289 ? 5.212 17.586 1.230 1.00 67.50 289 PRO A CA 1
ATOM 2214 C C . PRO A 1 289 ? 6.602 17.356 1.849 1.00 67.50 289 PRO A C 1
ATOM 2216 O O . PRO A 1 289 ? 7.594 17.897 1.366 1.00 67.50 289 PRO A O 1
ATOM 2219 N N . VAL A 1 290 ? 6.696 16.503 2.879 1.00 67.31 290 VAL A N 1
ATOM 2220 C CA . VAL A 1 290 ? 7.981 16.13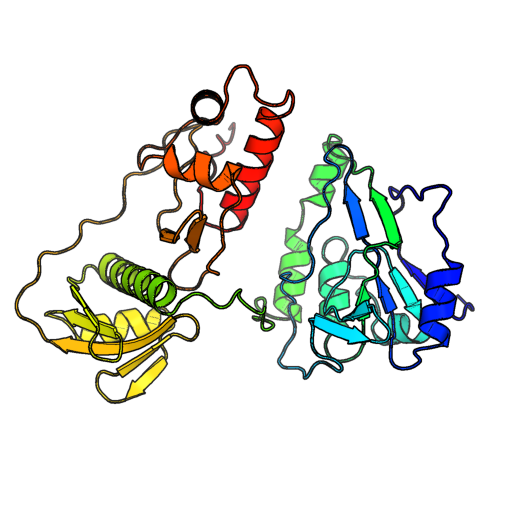5 3.499 1.00 67.31 290 VAL A CA 1
ATOM 2221 C C . VAL A 1 290 ? 8.817 15.286 2.540 1.00 67.31 290 VAL A C 1
ATOM 2223 O O . VAL A 1 290 ? 10.008 15.534 2.387 1.00 67.31 290 VAL A O 1
ATOM 2226 N N . ALA A 1 291 ? 8.205 14.328 1.838 1.00 69.25 291 ALA A N 1
ATOM 2227 C CA . ALA A 1 291 ? 8.899 13.523 0.835 1.00 69.25 291 ALA A CA 1
ATOM 2228 C C . ALA A 1 291 ? 9.399 14.364 -0.353 1.00 69.25 291 ALA A C 1
ATOM 2230 O O . ALA A 1 291 ? 10.487 14.104 -0.859 1.00 69.25 291 ALA A O 1
ATOM 2231 N N . GLU A 1 292 ? 8.655 15.390 -0.773 1.00 72.94 292 GLU A N 1
ATOM 2232 C CA . GLU A 1 292 ? 9.112 16.351 -1.781 1.00 72.94 292 GLU A CA 1
ATOM 2233 C C . GLU A 1 292 ? 10.316 17.158 -1.301 1.00 72.94 292 GLU A C 1
ATOM 2235 O O . GLU A 1 292 ? 11.270 17.348 -2.054 1.00 72.94 292 GLU A O 1
ATOM 2240 N N . ALA A 1 293 ? 10.286 17.629 -0.052 1.00 78.00 293 ALA A N 1
ATOM 2241 C CA . ALA A 1 293 ? 11.400 18.364 0.535 1.00 78.00 293 ALA A CA 1
ATOM 2242 C C . ALA A 1 293 ? 12.660 17.485 0.609 1.00 78.00 293 ALA A C 1
ATOM 2244 O O . ALA A 1 293 ? 13.725 17.897 0.154 1.00 78.00 293 ALA A O 1
ATOM 2245 N N . VAL A 1 294 ? 12.516 16.237 1.071 1.00 82.69 294 VAL A N 1
ATOM 2246 C CA . VAL A 1 294 ? 13.590 15.229 1.069 1.00 82.69 294 VAL A CA 1
ATOM 2247 C C . VAL A 1 294 ? 14.123 14.999 -0.347 1.00 82.69 294 VAL A C 1
ATOM 2249 O O . VAL A 1 294 ? 15.334 15.021 -0.564 1.00 82.69 294 VAL A O 1
ATOM 2252 N N . TRP A 1 295 ? 13.230 14.816 -1.323 1.00 81.75 295 TRP A N 1
ATOM 2253 C CA . TRP A 1 295 ? 13.597 14.590 -2.720 1.00 81.75 295 TRP A CA 1
ATOM 2254 C C . TRP A 1 295 ? 14.413 15.747 -3.308 1.00 81.75 295 TRP A C 1
ATOM 2256 O O . TRP A 1 295 ? 15.401 15.510 -3.998 1.00 81.75 295 TRP A O 1
ATOM 2266 N N . ARG A 1 296 ? 14.026 16.996 -3.023 1.00 82.12 296 ARG A N 1
ATOM 2267 C CA . ARG A 1 296 ? 14.711 18.197 -3.535 1.00 82.12 296 ARG A CA 1
ATOM 2268 C C . ARG A 1 296 ? 16.103 18.404 -2.930 1.00 82.12 296 ARG A C 1
ATOM 2270 O O . ARG A 1 296 ? 16.934 19.054 -3.558 1.00 82.12 296 ARG A O 1
ATOM 2277 N N . VAL A 1 297 ? 16.356 17.870 -1.737 1.00 84.38 297 VAL A N 1
ATOM 2278 C CA . VAL A 1 297 ? 17.640 18.010 -1.030 1.00 84.38 297 VAL A CA 1
ATOM 2279 C C . VAL A 1 297 ? 18.595 16.850 -1.332 1.00 84.38 297 VAL A C 1
ATOM 2281 O O . VAL A 1 297 ? 19.813 17.038 -1.348 1.00 84.38 297 VAL A O 1
ATOM 2284 N N . LEU A 1 298 ? 18.075 15.648 -1.596 1.00 83.00 298 LEU A N 1
ATOM 2285 C CA . LEU A 1 298 ? 18.908 14.474 -1.847 1.00 83.00 298 LEU A CA 1
ATOM 2286 C C . LEU A 1 298 ? 19.659 14.571 -3.179 1.00 83.00 298 LEU A C 1
ATOM 2288 O O . LEU A 1 298 ? 19.082 14.609 -4.263 1.00 83.00 298 LEU A O 1
ATOM 2292 N N . THR A 1 299 ? 20.987 14.532 -3.090 1.00 75.69 299 THR A N 1
ATOM 2293 C CA . THR A 1 299 ? 21.879 14.479 -4.253 1.00 75.69 299 THR A CA 1
ATOM 2294 C C . THR A 1 299 ? 22.319 13.039 -4.542 1.00 75.69 299 THR A C 1
ATOM 2296 O O . THR A 1 299 ? 22.188 12.169 -3.677 1.00 75.69 299 THR A O 1
ATOM 2299 N N . PRO A 1 300 ? 22.923 12.756 -5.714 1.00 69.69 300 PRO A N 1
ATOM 2300 C CA . PRO A 1 300 ? 23.522 11.448 -5.987 1.00 69.69 300 PRO A CA 1
ATOM 2301 C C . PRO A 1 300 ? 24.608 11.020 -4.987 1.00 69.69 300 PRO A C 1
ATOM 2303 O O . PRO A 1 300 ? 24.906 9.835 -4.899 1.00 69.69 300 PRO A O 1
ATOM 2306 N N . ALA A 1 301 ? 25.209 11.959 -4.245 1.00 72.25 301 ALA A N 1
ATOM 2307 C CA . ALA A 1 301 ? 26.173 11.639 -3.193 1.00 72.25 301 ALA A CA 1
ATOM 2308 C C . ALA A 1 301 ? 25.495 11.091 -1.923 1.00 72.25 301 ALA A C 1
ATOM 2310 O O . ALA A 1 301 ? 26.130 10.376 -1.155 1.00 72.25 301 ALA A O 1
ATOM 2311 N N . GLY A 1 302 ? 24.199 11.348 -1.741 1.00 84.12 302 GLY A N 1
ATOM 2312 C CA . GLY A 1 302 ? 23.465 11.052 -0.517 1.00 84.12 302 GLY A CA 1
ATOM 2313 C C . GLY A 1 302 ? 23.601 12.131 0.552 1.00 84.12 302 GLY A C 1
ATOM 2314 O O . GLY A 1 302 ? 24.359 13.088 0.399 1.00 84.12 302 GLY A O 1
ATOM 2315 N N . ALA A 1 303 ? 22.831 11.975 1.625 1.00 87.56 303 ALA A N 1
ATOM 2316 C CA . ALA A 1 303 ? 22.858 12.847 2.796 1.00 87.56 303 ALA A CA 1
ATOM 2317 C C . ALA A 1 303 ? 22.504 12.055 4.063 1.00 87.56 303 ALA A C 1
ATOM 2319 O O . ALA A 1 303 ? 21.747 11.082 4.022 1.00 87.56 303 ALA A O 1
ATOM 2320 N N . THR A 1 304 ? 23.062 12.449 5.199 1.00 88.88 304 THR A N 1
ATOM 2321 C CA . THR A 1 304 ? 22.699 11.906 6.514 1.00 88.88 304 THR A CA 1
ATOM 2322 C C . THR A 1 304 ? 21.308 12.397 6.940 1.00 88.88 304 THR A C 1
ATOM 2324 O O . THR A 1 304 ? 20.864 13.450 6.478 1.00 88.88 304 THR A O 1
ATOM 2327 N N . PRO A 1 305 ? 20.605 11.693 7.850 1.00 86.25 305 PRO A N 1
ATOM 2328 C CA . PRO A 1 305 ? 19.316 12.161 8.364 1.00 86.25 305 PRO A CA 1
ATOM 2329 C C . PRO A 1 305 ? 19.367 13.580 8.941 1.00 86.25 305 PRO A C 1
ATOM 2331 O O . PRO A 1 305 ? 18.438 14.349 8.725 1.00 86.25 305 PRO A O 1
ATOM 2334 N N . GLN A 1 306 ? 20.462 13.945 9.620 1.00 87.56 306 GLN A N 1
ATOM 2335 C CA . GLN A 1 306 ? 20.620 15.279 10.198 1.00 87.56 306 GLN A CA 1
ATOM 2336 C C . GLN A 1 306 ? 20.780 16.355 9.119 1.00 87.56 306 GLN A C 1
ATOM 2338 O O . GLN A 1 306 ? 20.109 17.373 9.191 1.00 87.56 306 GLN A O 1
ATOM 2343 N N . GLU A 1 307 ? 21.596 16.115 8.086 1.00 89.75 307 GLU A N 1
ATOM 2344 C CA . GLU A 1 307 ? 21.745 17.057 6.965 1.00 89.75 307 GLU A CA 1
ATOM 2345 C C . GLU A 1 307 ? 20.419 17.278 6.229 1.00 89.75 307 GLU A C 1
ATOM 2347 O O . GLU A 1 307 ? 20.110 18.397 5.823 1.00 89.75 307 GLU A O 1
ATOM 2352 N N . ILE A 1 308 ? 19.620 16.217 6.071 1.00 89.25 308 ILE A N 1
ATOM 2353 C CA . ILE A 1 308 ? 18.288 16.320 5.472 1.00 89.25 308 ILE A CA 1
ATOM 2354 C C . ILE A 1 308 ? 17.362 17.116 6.393 1.00 89.25 308 ILE A C 1
ATOM 2356 O O . ILE A 1 308 ? 16.670 18.007 5.914 1.00 89.25 308 ILE A O 1
ATOM 2360 N N . LEU A 1 309 ? 17.362 16.823 7.697 1.00 87.75 309 LEU A N 1
ATOM 2361 C CA . LEU A 1 309 ? 16.533 17.522 8.678 1.00 87.75 309 LEU A CA 1
ATOM 2362 C C . LEU A 1 309 ? 16.838 19.020 8.697 1.00 87.75 309 LEU A C 1
ATOM 2364 O O . LEU A 1 309 ? 15.920 19.825 8.562 1.00 87.75 309 LEU A O 1
ATOM 2368 N N . ASP A 1 310 ? 18.115 19.384 8.789 1.00 88.44 310 ASP A N 1
ATOM 2369 C CA . ASP A 1 310 ? 18.575 20.775 8.831 1.00 88.44 310 ASP A CA 1
ATOM 2370 C C . ASP A 1 310 ? 18.207 21.537 7.548 1.00 88.44 310 ASP A C 1
ATOM 2372 O O . ASP A 1 310 ? 17.980 22.743 7.580 1.00 88.44 310 ASP A O 1
ATOM 2376 N N . ALA A 1 311 ? 18.131 20.843 6.409 1.00 87.94 311 ALA A N 1
ATOM 2377 C CA . ALA A 1 311 ? 17.788 21.448 5.127 1.00 87.94 311 ALA A CA 1
ATOM 2378 C C . ALA A 1 311 ? 16.278 21.647 4.914 1.00 87.94 311 ALA A C 1
ATOM 2380 O O . ALA A 1 311 ? 15.891 22.482 4.096 1.00 87.94 311 ALA A O 1
ATOM 2381 N N . ILE A 1 312 ? 15.430 20.869 5.596 1.00 82.69 312 ILE A N 1
ATOM 2382 C CA . ILE A 1 312 ? 13.969 20.896 5.405 1.00 82.69 312 ILE A CA 1
ATOM 2383 C C . ILE A 1 312 ? 13.203 21.488 6.594 1.00 82.69 312 ILE A C 1
ATOM 2385 O O . ILE A 1 312 ? 11.975 21.539 6.541 1.00 82.69 312 ILE A O 1
ATOM 2389 N N . THR A 1 313 ? 13.899 21.891 7.661 1.00 83.25 313 THR A N 1
ATOM 2390 C CA . THR A 1 313 ? 13.302 22.484 8.865 1.00 83.25 313 THR A CA 1
ATOM 2391 C C . THR A 1 313 ? 13.806 23.903 9.113 1.00 83.25 313 THR A C 1
ATOM 2393 O O . THR A 1 313 ? 14.865 24.307 8.641 1.00 83.25 313 THR A O 1
ATOM 2396 N N . ASP A 1 314 ? 13.009 24.666 9.849 1.00 81.19 314 ASP A N 1
ATOM 2397 C CA . ASP A 1 314 ? 13.237 26.049 10.258 1.00 81.19 314 ASP A CA 1
ATOM 2398 C C . ASP A 1 314 ? 12.738 26.277 11.701 1.00 81.19 314 ASP A C 1
ATOM 2400 O O . ASP A 1 314 ? 12.311 25.343 12.384 1.00 81.19 314 ASP A O 1
ATOM 2404 N N . GLU A 1 315 ? 12.804 27.520 12.187 1.00 76.12 315 GLU A N 1
ATOM 2405 C CA . GLU A 1 315 ? 12.404 27.884 13.557 1.00 76.12 315 GLU A CA 1
ATOM 2406 C C . GLU A 1 315 ? 10.911 27.635 13.852 1.00 76.12 315 GLU A C 1
ATOM 2408 O O . GLU A 1 315 ? 10.542 27.466 15.015 1.00 76.12 315 GLU A O 1
ATOM 2413 N N . ASP A 1 316 ? 10.071 27.571 12.815 1.00 72.88 316 ASP A N 1
ATOM 2414 C CA . ASP A 1 316 ? 8.622 27.357 12.911 1.00 72.88 316 ASP A CA 1
ATOM 2415 C C . ASP A 1 316 ? 8.228 25.877 12.734 1.00 72.88 316 ASP A C 1
ATOM 2417 O O . ASP A 1 316 ? 7.048 25.511 12.822 1.00 72.88 316 ASP A O 1
ATOM 2421 N N . SER A 1 317 ? 9.206 25.003 12.492 1.00 69.81 317 SER A N 1
ATOM 2422 C CA . SER A 1 317 ? 8.975 23.584 12.256 1.00 69.81 317 SER A CA 1
ATOM 2423 C C . SER A 1 317 ? 8.480 22.859 13.517 1.00 69.81 317 SER A C 1
ATOM 2425 O O . SER A 1 317 ? 8.893 23.168 14.638 1.00 69.81 317 SER A O 1
ATOM 2427 N N . PRO A 1 318 ? 7.582 21.865 13.371 1.00 69.81 318 PRO A N 1
ATOM 2428 C CA . PRO A 1 318 ? 6.969 21.200 14.512 1.00 69.81 318 PRO A CA 1
ATOM 2429 C C . PRO A 1 318 ? 8.005 20.414 15.334 1.00 69.81 318 PRO A C 1
ATOM 2431 O O . PRO A 1 318 ? 8.967 19.873 14.780 1.00 69.81 318 PRO A O 1
ATOM 2434 N N . PRO A 1 319 ? 7.799 20.274 16.658 1.00 68.75 319 PRO A N 1
ATOM 2435 C CA . PRO A 1 319 ? 8.775 19.650 17.554 1.00 68.75 319 PRO A CA 1
ATOM 2436 C C . PRO A 1 319 ? 9.039 18.163 17.253 1.00 68.75 319 PRO A C 1
ATOM 2438 O O . PRO A 1 319 ? 10.005 17.600 17.763 1.00 68.75 319 PRO A O 1
ATOM 2441 N N . ASP A 1 320 ? 8.205 17.513 16.436 1.00 73.25 320 ASP A N 1
ATOM 2442 C CA . ASP A 1 320 ? 8.352 16.121 16.006 1.00 73.25 320 ASP A CA 1
ATOM 2443 C C . ASP A 1 320 ? 8.905 15.958 14.575 1.00 73.25 320 ASP A C 1
ATOM 2445 O O . ASP A 1 320 ? 8.904 14.840 14.051 1.00 73.25 320 ASP A O 1
ATOM 2449 N N . ALA A 1 321 ? 9.421 17.025 13.949 1.00 68.00 321 ALA A N 1
ATOM 2450 C CA . ALA A 1 321 ? 9.924 17.009 12.570 1.00 68.00 321 ALA A CA 1
ATOM 2451 C C . ALA A 1 321 ? 10.973 15.912 12.308 1.00 68.00 321 ALA A C 1
ATOM 2453 O O . ALA A 1 321 ? 10.905 15.235 11.283 1.00 68.00 321 ALA A O 1
ATOM 2454 N N . ALA A 1 322 ? 11.878 15.654 13.260 1.00 74.62 322 ALA A N 1
ATOM 2455 C CA . ALA A 1 322 ? 12.860 14.569 13.161 1.00 74.62 322 ALA A CA 1
ATOM 2456 C C . ALA A 1 322 ? 12.188 13.190 13.041 1.00 74.62 322 ALA A C 1
ATOM 2458 O O . ALA A 1 322 ? 12.501 12.400 12.154 1.00 74.62 322 ALA A O 1
ATOM 2459 N N . ALA A 1 323 ? 11.182 12.927 13.878 1.00 69.75 323 ALA A N 1
ATOM 2460 C CA . ALA A 1 323 ? 10.442 11.672 13.834 1.00 69.75 323 ALA A CA 1
ATOM 2461 C C . ALA A 1 323 ? 9.570 11.558 12.571 1.00 69.75 323 ALA A C 1
ATOM 2463 O O . ALA A 1 323 ? 9.299 10.446 12.110 1.00 69.75 323 ALA A O 1
ATOM 2464 N N . ALA A 1 324 ? 9.079 12.678 12.033 1.00 62.91 324 ALA A N 1
ATOM 2465 C CA . ALA A 1 324 ? 8.356 12.716 10.762 1.00 62.91 324 ALA A CA 1
ATOM 2466 C C . ALA A 1 324 ? 9.282 12.435 9.568 1.00 62.91 324 ALA A C 1
ATOM 2468 O O . ALA A 1 324 ? 8.901 11.682 8.665 1.00 62.91 324 ALA A O 1
ATOM 2469 N N . LEU A 1 325 ? 10.505 12.968 9.598 1.00 78.75 325 LEU A N 1
ATOM 2470 C CA . LEU A 1 325 ? 11.544 12.674 8.619 1.00 78.75 325 LEU A CA 1
ATOM 2471 C C . LEU A 1 325 ? 11.919 11.189 8.639 1.00 78.75 325 LEU A C 1
ATOM 2473 O O . LEU A 1 325 ? 11.884 10.556 7.587 1.00 78.75 325 LEU A O 1
ATOM 2477 N N . ASP A 1 326 ? 12.180 10.604 9.810 1.00 72.88 326 ASP A N 1
ATOM 2478 C CA . ASP A 1 326 ? 12.541 9.183 9.929 1.00 72.88 326 ASP A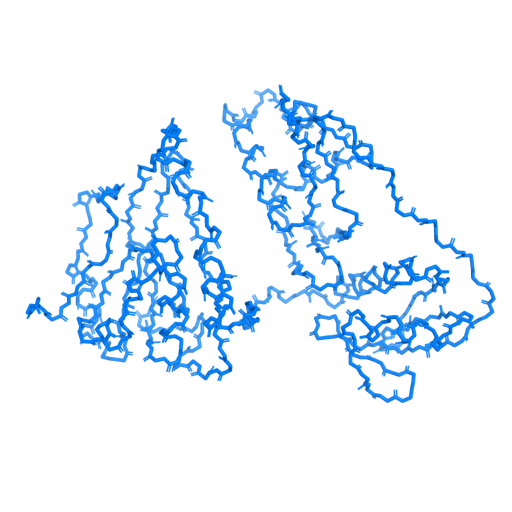 CA 1
ATOM 2479 C C . ASP A 1 326 ? 11.479 8.255 9.320 1.00 72.88 326 ASP A C 1
ATOM 2481 O O . ASP A 1 326 ? 11.801 7.312 8.592 1.00 72.88 326 ASP A O 1
ATOM 2485 N N . ARG A 1 327 ? 10.193 8.546 9.568 1.00 70.56 327 ARG A N 1
ATOM 2486 C CA . ARG A 1 327 ? 9.076 7.806 8.955 1.00 70.56 327 ARG A CA 1
ATOM 2487 C C . ARG A 1 327 ? 9.065 7.959 7.443 1.00 70.56 327 ARG A C 1
ATOM 2489 O O . ARG A 1 327 ? 8.961 6.961 6.738 1.00 70.56 327 ARG A O 1
ATOM 2496 N N . THR A 1 328 ? 9.214 9.189 6.961 1.00 69.88 328 THR A N 1
ATOM 2497 C CA . THR A 1 328 ? 9.214 9.492 5.526 1.00 69.88 328 THR A CA 1
ATOM 2498 C C . THR A 1 328 ? 10.369 8.782 4.817 1.00 69.88 328 THR A C 1
ATOM 2500 O O . THR A 1 328 ? 10.164 8.169 3.774 1.00 69.88 328 THR A O 1
ATOM 2503 N N . LEU A 1 329 ? 11.573 8.790 5.395 1.00 76.62 329 LEU A N 1
ATOM 2504 C CA . LEU A 1 329 ? 12.733 8.090 4.842 1.00 76.62 329 LEU A CA 1
ATOM 2505 C C . LEU A 1 329 ? 12.495 6.578 4.780 1.00 76.62 329 LEU A C 1
ATOM 2507 O O . LEU A 1 329 ? 12.729 5.969 3.737 1.00 76.62 329 LEU A O 1
ATOM 2511 N N . ALA A 1 330 ? 11.964 5.979 5.849 1.00 68.75 330 ALA A N 1
ATOM 2512 C CA . ALA A 1 330 ? 11.624 4.557 5.877 1.00 68.75 330 ALA A CA 1
ATOM 2513 C C . ALA A 1 330 ? 10.538 4.185 4.849 1.00 68.75 330 ALA A C 1
ATOM 2515 O O . ALA A 1 330 ? 10.655 3.161 4.173 1.00 68.75 330 ALA A O 1
ATOM 2516 N N . GLU A 1 331 ? 9.508 5.019 4.693 1.00 65.00 331 GLU A N 1
ATOM 2517 C CA . GLU A 1 331 ? 8.443 4.836 3.701 1.00 65.00 331 GLU A CA 1
ATOM 2518 C C . GLU A 1 331 ? 8.989 4.908 2.273 1.00 65.00 331 GLU A C 1
ATOM 2520 O O . GLU A 1 331 ? 8.759 3.997 1.476 1.00 65.00 331 GLU A O 1
ATOM 2525 N N . LEU A 1 332 ? 9.778 5.935 1.953 1.00 67.88 332 LEU A N 1
ATOM 2526 C CA . LEU A 1 332 ? 10.410 6.071 0.641 1.00 67.88 332 LEU A CA 1
ATOM 2527 C C . LEU A 1 332 ? 11.380 4.911 0.348 1.00 67.88 332 LEU A C 1
ATOM 2529 O O . LEU A 1 332 ? 11.458 4.455 -0.796 1.00 67.88 332 LEU A O 1
ATOM 2533 N N . ALA A 1 333 ? 12.072 4.383 1.364 1.00 67.19 333 ALA A N 1
ATOM 2534 C CA . ALA A 1 333 ? 12.899 3.178 1.243 1.00 67.19 333 ALA A CA 1
ATOM 2535 C C . ALA A 1 333 ? 12.061 1.941 0.902 1.00 67.19 333 ALA A C 1
ATOM 2537 O O . ALA A 1 333 ? 12.381 1.198 -0.025 1.00 67.19 333 ALA A O 1
ATOM 2538 N N . ALA A 1 334 ? 10.966 1.729 1.637 1.00 61.16 334 ALA A N 1
ATOM 2539 C CA . ALA A 1 334 ? 10.064 0.598 1.440 1.00 61.16 334 ALA A CA 1
ATOM 2540 C C . ALA A 1 334 ? 9.388 0.631 0.061 1.00 61.16 334 ALA A C 1
ATOM 2542 O O . ALA A 1 334 ? 9.110 -0.416 -0.525 1.00 61.16 334 ALA A O 1
ATOM 2543 N N . LEU A 1 335 ? 9.166 1.833 -0.475 1.00 59.50 335 LEU A N 1
ATOM 2544 C CA . LEU A 1 335 ? 8.661 2.056 -1.827 1.00 59.50 335 LEU A CA 1
ATOM 2545 C C . LEU A 1 335 ? 9.734 1.879 -2.910 1.00 59.50 335 LEU A C 1
ATOM 2547 O O . LEU A 1 335 ? 9.391 1.866 -4.087 1.00 59.50 335 LEU A O 1
ATOM 2551 N N . GLY A 1 336 ? 11.008 1.712 -2.544 1.00 60.06 336 GLY A N 1
ATOM 2552 C CA . GLY A 1 336 ? 12.121 1.568 -3.485 1.00 60.06 336 GLY A CA 1
ATOM 2553 C C . GLY A 1 336 ? 12.543 2.880 -4.148 1.00 60.06 336 GLY A C 1
ATOM 2554 O O . GLY A 1 336 ? 13.158 2.850 -5.211 1.00 60.06 336 GLY A O 1
ATOM 2555 N N . LEU A 1 337 ? 12.195 4.021 -3.545 1.00 73.06 337 LEU A N 1
ATOM 2556 C CA . LEU A 1 337 ? 12.580 5.356 -4.008 1.00 73.06 337 LEU A CA 1
ATOM 2557 C C . LEU A 1 337 ? 13.916 5.802 -3.401 1.00 73.06 337 LEU A C 1
ATOM 2559 O O . LEU A 1 337 ? 14.653 6.546 -4.047 1.00 73.06 337 LEU A O 1
ATOM 2563 N N . LEU A 1 338 ? 14.250 5.309 -2.203 1.00 78.88 338 LEU A N 1
ATOM 2564 C CA . LEU A 1 338 ? 15.521 5.553 -1.516 1.00 78.88 338 LEU A CA 1
ATOM 2565 C C . LEU A 1 338 ? 16.246 4.252 -1.157 1.00 78.88 338 LEU A C 1
ATOM 2567 O O . LEU A 1 338 ? 15.627 3.203 -0.979 1.00 78.88 338 LEU A O 1
ATOM 2571 N N . LEU A 1 339 ? 17.563 4.343 -0.994 1.00 71.75 339 LEU A N 1
ATOM 2572 C CA . LEU A 1 339 ? 18.383 3.337 -0.332 1.00 71.75 339 LEU A CA 1
ATOM 2573 C C . LEU A 1 339 ? 18.678 3.783 1.103 1.00 71.75 339 LEU A C 1
ATOM 2575 O O . LEU A 1 339 ? 19.163 4.905 1.294 1.00 71.75 339 LEU A O 1
ATOM 2579 N N . PRO A 1 340 ? 18.423 2.919 2.102 1.00 74.06 340 PRO A N 1
ATOM 2580 C CA . PRO A 1 340 ? 18.851 3.190 3.460 1.00 74.06 340 PRO A CA 1
ATOM 2581 C C . PRO A 1 340 ? 20.382 3.126 3.558 1.00 74.06 340 PRO A C 1
ATOM 2583 O O . PRO A 1 340 ? 21.022 2.410 2.776 1.00 74.06 340 PRO A O 1
ATOM 2586 N N . PRO A 1 341 ? 20.979 3.822 4.539 1.00 76.94 341 PRO A N 1
ATOM 2587 C CA . PRO A 1 341 ? 22.405 3.718 4.798 1.00 76.94 341 PRO A CA 1
ATOM 2588 C C . PRO A 1 341 ? 22.804 2.259 5.071 1.00 76.94 341 PRO A C 1
ATOM 2590 O O . PRO A 1 341 ? 22.058 1.529 5.734 1.00 76.94 341 PRO A O 1
ATOM 2593 N N . PRO A 1 342 ? 23.974 1.806 4.583 1.00 63.72 342 PRO A N 1
ATOM 2594 C CA . PRO A 1 342 ? 24.437 0.451 4.842 1.00 63.72 342 PRO A CA 1
ATOM 2595 C C . PRO A 1 342 ? 24.601 0.239 6.350 1.00 63.72 342 PRO A C 1
ATOM 2597 O O . PRO A 1 342 ? 25.293 1.000 7.025 1.00 63.72 342 PRO A O 1
ATOM 2600 N N . VAL A 1 343 ? 23.955 -0.801 6.881 1.00 56.31 343 VAL A N 1
ATOM 2601 C CA . VAL A 1 343 ? 24.101 -1.189 8.287 1.00 56.31 343 VAL A CA 1
ATOM 2602 C C . VAL A 1 343 ? 25.494 -1.788 8.456 1.00 56.31 343 VAL A C 1
ATOM 2604 O O . VAL A 1 343 ? 25.773 -2.858 7.908 1.00 56.31 343 VAL A O 1
ATOM 2607 N N . GLU A 1 344 ? 26.371 -1.120 9.207 1.00 51.47 344 GLU A N 1
ATOM 2608 C CA . GLU A 1 344 ? 27.623 -1.731 9.651 1.00 51.47 344 GLU A CA 1
ATOM 2609 C C . GLU A 1 344 ? 27.279 -2.981 10.464 1.00 51.47 344 GLU A C 1
ATOM 2611 O O . GLU A 1 344 ? 26.761 -2.915 11.581 1.00 51.47 344 GLU A O 1
ATOM 2616 N N . ARG A 1 345 ? 27.535 -4.157 9.884 1.00 39.62 345 ARG A N 1
ATOM 2617 C CA . ARG A 1 345 ? 27.532 -5.399 10.650 1.00 39.62 345 ARG A CA 1
ATOM 2618 C C . ARG A 1 345 ? 28.737 -5.336 11.579 1.00 39.62 345 ARG A C 1
ATOM 2620 O O . ARG A 1 345 ? 29.858 -5.555 11.129 1.00 39.62 345 ARG A O 1
ATOM 2627 N N . ALA A 1 346 ? 28.502 -5.015 12.848 1.00 38.59 346 ALA A N 1
ATOM 2628 C CA . ALA A 1 346 ? 29.494 -5.226 13.891 1.00 38.59 346 ALA A CA 1
ATOM 2629 C C . ALA A 1 346 ? 29.890 -6.714 13.874 1.00 38.59 346 ALA A C 1
ATOM 2631 O O . ALA A 1 346 ? 29.026 -7.582 14.023 1.00 38.59 346 ALA A O 1
ATOM 2632 N N . LEU A 1 347 ? 31.166 -6.977 13.580 1.00 34.91 347 LEU A N 1
ATOM 2633 C CA . LEU A 1 347 ? 31.786 -8.305 13.608 1.00 34.91 347 LEU A CA 1
ATOM 2634 C C . LEU A 1 347 ? 31.984 -8.797 15.040 1.00 34.91 347 LEU A C 1
ATOM 2636 O O . LEU A 1 347 ? 32.352 -7.961 15.898 1.00 34.91 347 LEU A O 1
#

pLDDT: mean 78.46, std 14.8, range [30.8, 98.56]

Solvent-accessible surface area (backbone atoms only — not comparable to full-atom values): 20038 Å² total; per-residue (Å²): 137,88,58,72,59,41,77,45,65,60,94,51,54,44,73,52,96,83,62,61,67,64,61,58,52,52,49,40,72,74,35,78,79,45,38,30,44,15,28,37,54,28,31,51,91,76,71,45,61,84,76,44,81,74,60,78,33,39,45,71,102,61,69,58,76,58,61,67,68,41,70,57,97,88,27,37,26,37,74,43,64,56,75,31,30,45,29,35,37,68,56,56,60,72,57,43,74,58,88,90,38,85,84,51,32,70,56,50,32,36,23,65,26,56,44,73,52,32,36,29,41,38,78,88,43,55,32,37,30,60,63,86,81,79,49,64,70,61,45,59,55,70,68,63,46,66,67,45,51,52,49,49,38,70,74,50,41,72,73,34,88,63,88,57,84,64,79,84,66,53,70,65,62,36,47,55,54,38,47,51,29,52,50,49,50,24,42,77,68,73,40,34,67,48,73,51,79,75,101,45,42,34,40,32,13,64,53,35,66,60,48,52,51,45,40,41,78,70,62,30,41,84,70,55,92,56,26,34,33,32,93,86,57,43,57,38,36,51,36,76,39,77,89,58,79,66,68,80,76,81,78,71,82,79,50,80,62,21,36,29,65,25,89,47,46,50,73,45,83,56,90,97,41,41,36,36,24,21,51,75,80,46,68,75,39,77,50,51,76,67,50,44,48,51,58,76,68,55,41,84,76,32,41,34,70,64,62,51,47,64,72,70,52,61,97,86,50,62,98,54,49,68,64,52,47,55,52,45,54,52,50,37,29,78,64,43,44,28,37,73,40,66,78,80,76,83,127